Protein AF-A0A484VHQ8-F1 (afdb_monomer_lite)

Structure (mmCIF, N/CA/C/O backbone):
data_AF-A0A484VHQ8-F1
#
_entry.id   AF-A0A484VHQ8-F1
#
loop_
_atom_site.group_PDB
_atom_site.id
_atom_site.type_symbol
_atom_site.label_atom_id
_atom_site.label_alt_id
_atom_site.label_comp_id
_atom_site.label_asym_id
_atom_site.label_entity_id
_atom_site.label_seq_id
_atom_site.pdbx_PDB_ins_code
_atom_site.Cartn_x
_atom_site.Cartn_y
_atom_site.Cartn_z
_atom_site.occupancy
_atom_site.B_iso_or_equiv
_atom_site.auth_seq_id
_atom_site.auth_comp_id
_atom_site.auth_asym_id
_atom_site.auth_atom_id
_atom_site.pdbx_PDB_model_num
ATOM 1 N N . MET A 1 1 ? -15.866 -29.466 -12.435 1.00 31.64 1 MET A N 1
ATOM 2 C CA . MET A 1 1 ? -16.009 -28.491 -13.534 1.00 31.64 1 MET A CA 1
ATOM 3 C C . MET A 1 1 ? -14.612 -28.148 -14.001 1.00 31.64 1 MET A C 1
ATOM 5 O O . MET A 1 1 ? -13.862 -27.533 -13.261 1.00 31.64 1 MET A O 1
ATOM 9 N N . THR A 1 2 ? -14.233 -28.692 -15.149 1.00 28.12 2 THR A N 1
ATOM 10 C CA . THR A 1 2 ? -12.940 -28.510 -15.811 1.00 28.12 2 THR A CA 1
ATOM 11 C C . THR A 1 2 ? -12.817 -27.054 -16.252 1.00 28.12 2 THR A C 1
ATOM 13 O O . THR A 1 2 ? -13.655 -26.573 -17.013 1.00 28.12 2 THR A O 1
ATOM 16 N N . ALA A 1 3 ? -11.819 -26.337 -15.734 1.00 29.42 3 ALA A N 1
ATOM 17 C CA . ALA A 1 3 ? -11.510 -24.991 -16.193 1.00 29.42 3 ALA A CA 1
ATOM 18 C C . ALA A 1 3 ? -11.032 -25.074 -17.648 1.00 29.42 3 ALA A C 1
ATOM 20 O O . ALA A 1 3 ? -10.089 -25.794 -17.967 1.00 29.42 3 ALA A O 1
ATOM 21 N N . CYS A 1 4 ? -11.735 -24.378 -18.535 1.00 24.09 4 CYS A N 1
ATOM 22 C CA . CYS A 1 4 ? -11.340 -24.209 -19.924 1.00 24.09 4 CYS A CA 1
ATOM 23 C C . CYS A 1 4 ? -10.074 -23.333 -19.942 1.00 24.09 4 CYS A C 1
ATOM 25 O O . CYS A 1 4 ? -10.141 -22.211 -19.430 1.00 24.09 4 CYS A O 1
ATOM 27 N N . PRO A 1 5 ? -8.932 -23.789 -20.489 1.00 34.66 5 PRO A N 1
ATOM 28 C CA . PRO A 1 5 ? -7.776 -22.923 -20.630 1.00 34.66 5 PRO A CA 1
ATOM 29 C C . PRO A 1 5 ? -8.141 -21.849 -21.651 1.00 34.66 5 PRO A C 1
ATOM 31 O O . PRO A 1 5 ? -8.416 -22.140 -22.816 1.00 34.66 5 PRO A O 1
ATOM 34 N N . LEU A 1 6 ? -8.216 -20.601 -21.193 1.00 37.38 6 LEU A N 1
ATOM 35 C CA . LEU A 1 6 ? -8.331 -19.445 -22.068 1.00 37.38 6 LEU A CA 1
ATOM 36 C C . LEU A 1 6 ? -7.069 -19.415 -22.934 1.00 37.38 6 LEU A C 1
ATOM 38 O O . LEU A 1 6 ? -6.004 -19.007 -22.477 1.00 37.38 6 LEU A O 1
ATOM 42 N N . THR A 1 7 ? -7.174 -19.859 -24.185 1.00 37.47 7 THR A N 1
ATOM 43 C CA . THR A 1 7 ? -6.158 -19.609 -25.207 1.00 37.47 7 THR A CA 1
ATOM 44 C C . THR A 1 7 ? -6.136 -18.109 -25.477 1.00 37.47 7 THR A C 1
ATOM 46 O O . THR A 1 7 ? -6.892 -17.594 -26.303 1.00 37.47 7 THR A O 1
ATOM 49 N N . LEU A 1 8 ? -5.318 -17.387 -24.710 1.00 45.03 8 LEU A N 1
ATOM 50 C CA . LEU A 1 8 ? -5.004 -15.987 -24.956 1.00 45.03 8 LEU A CA 1
ATOM 51 C C . LEU A 1 8 ? -4.405 -15.859 -26.364 1.00 45.03 8 LEU A C 1
ATOM 53 O O . LEU A 1 8 ? -3.586 -16.670 -26.790 1.00 45.03 8 LEU A O 1
ATOM 57 N N . SER A 1 9 ? -4.850 -14.839 -27.095 1.00 43.62 9 SER A N 1
ATOM 58 C CA . SER A 1 9 ? -4.386 -14.527 -28.448 1.00 43.62 9 SER A CA 1
ATOM 59 C C . SER A 1 9 ? -2.846 -14.428 -28.524 1.00 43.62 9 SER A C 1
ATOM 61 O O . SER A 1 9 ? -2.248 -13.770 -27.667 1.00 43.62 9 SER A O 1
ATOM 63 N N . PRO A 1 10 ? -2.195 -14.977 -29.574 1.00 52.06 10 PRO A N 1
ATOM 64 C CA . PRO A 1 10 ? -0.733 -14.971 -29.755 1.00 52.06 10 PRO A CA 1
ATOM 65 C C . PRO A 1 10 ? -0.124 -13.574 -29.987 1.00 52.06 10 PRO A C 1
ATOM 67 O O . PRO A 1 10 ? 1.084 -13.433 -30.176 1.00 52.06 10 PRO A O 1
ATOM 70 N N . LEU A 1 11 ? -0.936 -12.512 -29.979 1.00 50.09 11 LEU A N 1
ATOM 71 C CA . LEU A 1 11 ? -0.477 -11.139 -30.200 1.00 50.09 11 LEU A CA 1
ATOM 72 C C . LEU A 1 11 ? 0.483 -10.635 -29.107 1.00 50.09 11 LEU A C 1
ATOM 74 O O . LEU A 1 11 ? 1.363 -9.839 -29.422 1.00 50.09 11 LEU A O 1
ATOM 78 N N . TRP A 1 12 ? 0.377 -11.130 -27.869 1.00 53.62 12 TRP A N 1
ATOM 79 C CA . TRP A 1 12 ? 1.261 -10.733 -26.759 1.00 53.62 12 TRP A CA 1
ATOM 80 C C . TRP A 1 12 ? 2.639 -11.409 -26.774 1.00 53.62 12 TRP A C 1
ATOM 82 O O . TRP A 1 12 ? 3.558 -10.912 -26.133 1.00 53.62 12 TRP A O 1
ATOM 92 N N . GLN A 1 13 ? 2.804 -12.523 -27.495 1.00 55.16 13 GLN A N 1
ATOM 93 C CA . GLN A 1 13 ? 4.078 -13.259 -27.553 1.00 55.16 13 GLN A CA 1
ATOM 94 C C . GLN A 1 13 ? 5.071 -12.630 -28.542 1.00 55.16 13 GLN A C 1
ATOM 96 O O . GLN A 1 13 ? 6.277 -12.638 -28.299 1.00 55.16 13 GLN A O 1
ATOM 101 N N . LYS A 1 14 ? 4.559 -12.013 -29.617 1.00 55.41 14 LYS A N 1
ATOM 102 C CA . LYS A 1 14 ? 5.345 -11.404 -30.706 1.00 55.41 14 LYS A CA 1
ATOM 103 C C . LYS A 1 14 ? 6.502 -10.478 -30.287 1.00 55.41 14 LYS A C 1
ATOM 105 O O . LYS A 1 14 ? 7.518 -10.534 -30.971 1.00 55.41 14 LYS A O 1
ATOM 110 N N . PRO A 1 15 ? 6.406 -9.628 -29.245 1.00 62.19 15 PRO A N 1
ATOM 111 C CA . PRO A 1 15 ? 7.524 -8.768 -28.847 1.00 62.19 15 PRO A CA 1
ATOM 112 C C . PRO A 1 15 ? 8.643 -9.488 -28.077 1.00 62.19 15 PRO A C 1
ATOM 114 O O . PRO A 1 15 ? 9.759 -8.980 -28.051 1.00 62.19 15 PRO A O 1
ATOM 117 N N . TYR A 1 16 ? 8.389 -10.654 -27.471 1.00 60.00 16 TYR A N 1
ATOM 118 C CA . TYR A 1 16 ? 9.389 -11.370 -26.663 1.00 60.00 16 TYR A CA 1
ATOM 119 C C . TYR A 1 16 ? 10.195 -12.388 -27.476 1.00 60.00 16 TYR A C 1
ATOM 121 O O . TYR A 1 16 ? 11.374 -12.601 -27.200 1.00 60.00 16 TYR A O 1
ATOM 129 N N . THR A 1 17 ? 9.590 -12.973 -28.514 1.00 64.44 17 THR A N 1
ATOM 130 C CA . THR A 1 17 ? 10.253 -13.940 -29.404 1.00 64.44 17 THR A CA 1
ATOM 131 C C . THR A 1 17 ? 11.535 -13.398 -30.063 1.00 64.44 17 THR A C 1
ATOM 133 O O . THR A 1 17 ? 12.491 -14.154 -30.160 1.00 64.44 17 THR A O 1
ATOM 136 N N . PRO A 1 18 ? 11.642 -12.118 -30.472 1.00 69.81 18 PRO A N 1
ATOM 137 C CA . PRO A 1 18 ? 12.894 -11.580 -31.009 1.00 69.81 18 PRO A CA 1
ATOM 138 C C . PRO A 1 18 ? 14.044 -11.489 -29.993 1.00 69.81 18 PRO A C 1
ATOM 140 O O . PRO A 1 18 ? 15.194 -11.505 -30.409 1.00 69.81 18 PRO A O 1
ATOM 143 N N . LEU A 1 19 ? 13.759 -11.384 -28.685 1.00 66.81 19 LEU A N 1
ATOM 144 C CA . LEU A 1 19 ? 14.793 -11.258 -27.642 1.00 66.81 19 LEU A CA 1
ATOM 145 C C . LEU A 1 19 ? 15.452 -12.600 -27.318 1.00 66.81 19 LEU A C 1
ATOM 147 O O . LEU A 1 19 ? 16.654 -12.670 -27.090 1.00 66.81 19 LEU A O 1
ATOM 151 N N . ASN A 1 20 ? 14.655 -13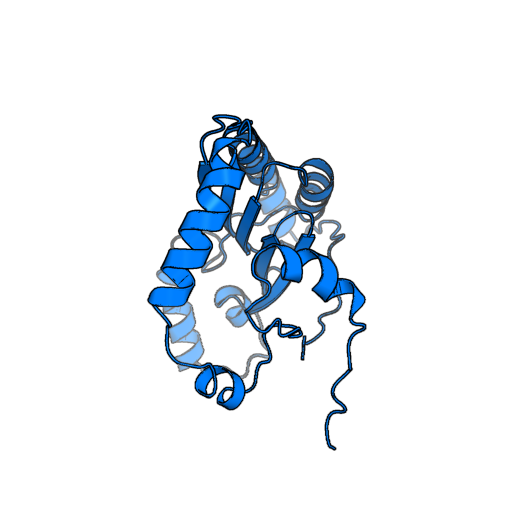.666 -27.271 1.00 73.56 20 ASN A N 1
ATOM 152 C CA . ASN A 1 20 ? 15.144 -15.029 -27.130 1.00 73.56 20 ASN A CA 1
ATOM 153 C C . ASN A 1 20 ? 14.192 -15.956 -27.900 1.00 73.56 20 ASN A C 1
ATOM 155 O O . ASN A 1 20 ? 13.192 -16.406 -27.341 1.00 73.56 20 ASN A O 1
ATOM 159 N N . PRO A 1 21 ? 14.471 -16.253 -29.181 1.00 75.81 21 PRO A N 1
ATOM 160 C CA . PRO A 1 21 ? 13.553 -17.000 -30.056 1.00 75.81 21 PRO A CA 1
ATOM 161 C C . PRO A 1 21 ? 13.391 -18.466 -29.668 1.00 75.81 21 PRO A C 1
ATOM 163 O O . PRO A 1 21 ? 12.653 -19.224 -30.286 1.00 75.81 21 PRO A O 1
ATOM 166 N N . SER A 1 22 ? 14.147 -18.877 -28.669 1.00 72.88 22 SER A N 1
ATOM 167 C CA . SER A 1 22 ? 14.516 -20.246 -28.432 1.00 72.88 22 SER A CA 1
ATOM 168 C C . SER A 1 22 ? 13.889 -20.724 -27.099 1.00 72.88 22 SER A C 1
ATOM 170 O O . SER A 1 22 ? 13.960 -21.907 -26.755 1.00 72.88 22 SER A O 1
ATOM 172 N N . VAL A 1 23 ? 13.288 -19.809 -26.322 1.00 76.94 23 VAL A N 1
ATOM 173 C CA . VAL A 1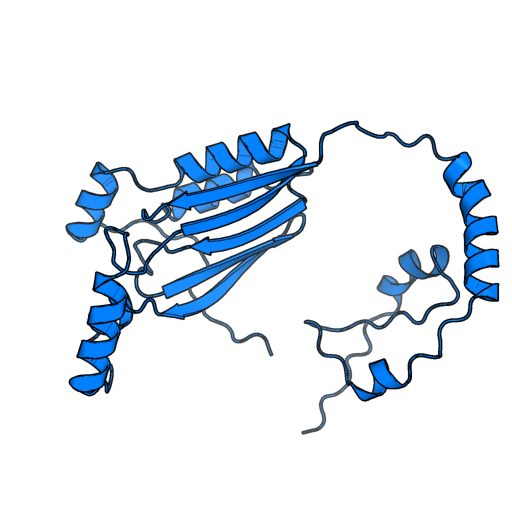 23 ? 12.605 -20.077 -25.045 1.00 76.94 23 VAL A CA 1
ATOM 174 C C . VAL A 1 23 ? 11.087 -20.127 -25.224 1.00 76.94 23 VAL A C 1
ATOM 176 O O . VAL A 1 23 ? 10.512 -19.335 -25.973 1.00 76.94 23 VAL A O 1
ATOM 179 N N . ASP A 1 24 ? 10.432 -21.026 -24.493 1.00 77.38 24 ASP A N 1
ATOM 180 C CA . ASP A 1 24 ? 8.975 -21.079 -24.435 1.00 77.38 24 ASP A CA 1
ATOM 181 C C . ASP A 1 24 ? 8.416 -19.887 -23.641 1.00 77.38 24 ASP A C 1
ATOM 183 O O . ASP A 1 24 ? 8.870 -19.579 -22.537 1.00 77.38 24 ASP A O 1
ATOM 187 N N . VAL A 1 25 ? 7.399 -19.215 -24.192 1.00 79.50 25 VAL A N 1
ATOM 188 C CA . VAL A 1 25 ? 6.721 -18.084 -23.540 1.00 79.50 25 VAL A CA 1
ATOM 189 C C . VAL A 1 25 ? 5.345 -18.521 -23.053 1.00 79.50 25 VAL A C 1
ATOM 191 O O . VAL A 1 25 ? 4.396 -18.645 -23.833 1.00 79.50 25 VAL A O 1
ATOM 194 N N . LEU A 1 26 ? 5.229 -18.711 -21.740 1.00 81.38 26 LEU A N 1
ATOM 195 C CA . LEU A 1 26 ? 3.994 -19.120 -21.076 1.00 81.38 26 LEU A CA 1
ATOM 196 C C . LEU A 1 26 ? 3.246 -17.900 -20.530 1.00 81.38 26 LEU A C 1
ATOM 198 O O . LEU A 1 26 ? 3.745 -17.177 -19.669 1.00 81.38 26 LEU A O 1
ATOM 202 N N . ALA A 1 27 ? 2.025 -17.681 -21.016 1.00 80.75 27 ALA A N 1
ATOM 203 C CA . ALA A 1 27 ? 1.135 -16.668 -20.466 1.00 80.75 27 ALA A CA 1
ATOM 204 C C . ALA A 1 27 ? 0.397 -17.244 -19.253 1.00 80.75 27 ALA A C 1
ATOM 206 O O . ALA A 1 27 ? -0.421 -18.152 -19.394 1.00 80.75 27 ALA A O 1
ATOM 207 N N . VAL A 1 28 ? 0.679 -16.706 -18.066 1.00 81.44 28 VAL A N 1
ATOM 208 C CA . VAL A 1 28 ? 0.058 -17.141 -16.810 1.00 81.44 28 VAL A CA 1
ATOM 209 C C . VAL A 1 28 ? -0.740 -16.006 -16.191 1.00 81.44 28 VAL A C 1
ATOM 211 O O . VAL A 1 28 ? -0.256 -14.887 -16.018 1.00 81.44 28 VAL A O 1
ATOM 214 N N . SER A 1 29 ? -1.985 -16.292 -15.840 1.00 75.94 29 SER A N 1
ATOM 215 C CA . SER A 1 29 ? -2.852 -15.344 -15.157 1.00 75.94 29 SER A CA 1
ATOM 216 C C . SER A 1 29 ? -2.595 -15.423 -13.651 1.00 75.94 29 SER A C 1
ATOM 218 O O . SER A 1 29 ? -2.728 -16.492 -13.058 1.00 75.94 29 SER A O 1
ATOM 220 N N . TRP A 1 30 ? -2.179 -14.307 -13.041 1.00 68.50 30 TRP A N 1
ATOM 221 C CA . TRP A 1 30 ? -1.878 -14.200 -11.601 1.00 68.50 30 TRP A CA 1
ATOM 222 C C . TRP A 1 30 ? -0.852 -15.217 -11.071 1.00 68.50 30 TRP A C 1
ATOM 224 O O . TRP A 1 30 ? -0.885 -15.589 -9.903 1.00 68.50 30 TRP A O 1
ATOM 234 N N . GLY A 1 31 ? 0.081 -15.656 -11.921 1.00 77.94 31 GLY A N 1
ATOM 235 C CA . GLY A 1 31 ? 1.126 -16.609 -11.530 1.00 77.94 31 GLY A CA 1
ATOM 236 C C . GLY A 1 31 ? 0.625 -18.039 -11.310 1.00 77.94 31 GLY A C 1
ATOM 237 O O . GLY A 1 31 ? 1.359 -18.852 -10.754 1.00 77.94 31 GLY A O 1
ATOM 238 N N . ASN A 1 32 ? -0.598 -18.359 -11.741 1.00 82.06 32 ASN A N 1
ATOM 239 C CA . ASN A 1 32 ? -1.114 -19.719 -11.686 1.00 82.06 32 ASN A CA 1
ATOM 240 C C . ASN A 1 32 ? -0.458 -20.573 -12.785 1.00 82.06 32 ASN A C 1
ATOM 242 O O . ASN A 1 32 ? -0.844 -20.495 -13.953 1.00 82.06 32 ASN A O 1
ATOM 246 N N . ILE A 1 33 ? 0.563 -21.345 -12.410 1.00 87.44 33 ILE A N 1
ATOM 247 C CA . ILE A 1 33 ? 1.286 -22.278 -13.279 1.00 87.44 33 ILE A CA 1
ATOM 248 C C . ILE A 1 33 ? 1.285 -23.672 -12.653 1.00 87.44 33 ILE A C 1
ATOM 250 O O . ILE A 1 33 ? 1.511 -23.826 -11.451 1.00 87.44 33 ILE A O 1
ATOM 254 N N . GLU A 1 34 ? 1.044 -24.702 -13.463 1.00 86.69 34 GLU A N 1
ATOM 255 C CA . GLU A 1 34 ? 1.154 -26.078 -12.987 1.00 86.69 34 GLU A CA 1
ATOM 256 C C . GLU A 1 34 ? 2.619 -26.424 -12.706 1.00 86.69 34 GLU A C 1
ATOM 258 O O . GLU A 1 34 ? 3.490 -26.236 -13.557 1.00 86.69 34 GLU A O 1
ATOM 263 N N . LEU A 1 35 ? 2.897 -26.982 -11.524 1.00 88.75 35 LEU A N 1
ATOM 264 C CA . LEU A 1 35 ? 4.258 -27.354 -11.127 1.00 88.75 35 LEU A CA 1
ATOM 265 C C . LEU A 1 35 ? 4.908 -28.334 -12.117 1.00 88.75 35 LEU A C 1
ATOM 267 O O . LEU A 1 35 ? 6.102 -28.236 -12.381 1.00 88.75 35 LEU A O 1
ATOM 271 N N . SER A 1 36 ? 4.121 -29.241 -12.701 1.00 90.44 36 SER A N 1
ATOM 272 C CA . SER A 1 36 ? 4.554 -30.155 -13.766 1.00 90.44 36 SER A CA 1
ATOM 273 C C . SER A 1 36 ? 5.175 -29.418 -14.953 1.00 90.44 36 SER A C 1
ATOM 275 O O . SER A 1 36 ? 6.168 -29.886 -15.495 1.00 90.44 36 SER A O 1
ATOM 277 N N . THR A 1 37 ? 4.636 -28.252 -15.318 1.00 87.25 37 THR A N 1
ATOM 278 C CA . THR A 1 37 ? 5.161 -27.423 -16.412 1.00 87.25 37 THR A CA 1
ATOM 279 C C . THR A 1 37 ? 6.541 -26.878 -16.062 1.00 87.25 37 THR A C 1
ATOM 281 O O . THR A 1 37 ? 7.434 -26.900 -16.899 1.00 87.25 37 THR A O 1
ATOM 284 N N . LEU A 1 38 ? 6.741 -26.441 -14.814 1.00 84.62 38 LEU A N 1
ATOM 285 C CA . LEU A 1 38 ? 8.025 -25.915 -14.348 1.00 84.62 38 LEU A CA 1
ATOM 286 C C . LEU A 1 38 ? 9.091 -27.014 -14.216 1.00 84.62 38 LEU A C 1
ATOM 288 O O . LEU A 1 38 ? 10.258 -26.777 -14.503 1.00 84.62 38 LEU A O 1
ATOM 292 N N . LEU A 1 39 ? 8.685 -28.221 -13.817 1.00 88.56 39 LEU A N 1
ATOM 293 C CA . LEU A 1 39 ? 9.573 -29.384 -13.717 1.00 88.56 39 LEU A CA 1
ATOM 294 C C . LEU A 1 39 ? 9.904 -30.018 -15.075 1.00 88.56 39 LEU A C 1
ATOM 296 O O . LEU A 1 39 ? 10.895 -30.731 -15.179 1.00 88.56 39 LEU A O 1
ATOM 300 N N . ALA A 1 40 ? 9.081 -29.781 -16.098 1.00 88.19 40 ALA A N 1
ATOM 301 C CA . ALA A 1 40 ? 9.312 -30.258 -17.459 1.00 88.19 40 ALA A CA 1
ATOM 302 C C . ALA A 1 40 ? 10.225 -29.330 -18.284 1.00 88.19 40 ALA A C 1
ATOM 304 O O . ALA A 1 40 ? 10.520 -29.650 -19.436 1.00 88.19 40 ALA A O 1
ATOM 305 N N . ILE A 1 41 ? 10.656 -28.190 -17.724 1.00 85.62 41 ILE A N 1
ATOM 306 C CA . ILE A 1 41 ? 11.593 -27.278 -18.391 1.00 85.62 41 ILE A CA 1
ATOM 307 C C . ILE A 1 41 ? 12.910 -28.034 -18.639 1.00 85.62 41 ILE A C 1
ATOM 309 O O . ILE A 1 41 ? 13.429 -28.652 -17.707 1.00 85.62 41 ILE A O 1
ATOM 313 N N . PRO A 1 42 ? 13.452 -28.010 -19.872 1.00 84.12 42 PRO A N 1
ATOM 314 C CA . PRO A 1 42 ? 14.695 -28.701 -20.190 1.00 84.12 42 PRO A CA 1
ATOM 315 C C . PRO A 1 42 ? 15.870 -28.159 -19.369 1.00 84.12 42 PRO A C 1
ATOM 317 O O . PRO A 1 42 ? 15.886 -26.990 -18.976 1.00 84.12 42 PRO A O 1
ATOM 320 N N . ASP A 1 43 ? 16.876 -29.007 -19.158 1.00 84.44 43 ASP A N 1
ATOM 321 C CA . ASP A 1 43 ? 18.096 -28.627 -18.449 1.00 84.44 43 ASP A CA 1
ATOM 322 C C . ASP A 1 43 ? 18.804 -27.436 -19.112 1.00 84.44 43 ASP A C 1
ATOM 324 O O . ASP A 1 43 ? 18.711 -27.193 -20.320 1.00 84.44 43 ASP A O 1
ATOM 328 N N . TYR A 1 44 ? 19.555 -26.698 -18.295 1.00 82.44 44 TYR A N 1
ATOM 329 C CA . TYR A 1 44 ? 20.338 -25.555 -18.747 1.00 82.44 44 TYR A CA 1
ATOM 330 C C . TYR A 1 44 ? 21.352 -25.969 -19.829 1.00 82.44 44 TYR A C 1
ATOM 332 O O . TYR A 1 44 ? 22.208 -26.823 -19.600 1.00 82.44 44 TYR A O 1
ATOM 340 N N . ASN A 1 45 ? 21.280 -25.336 -21.003 1.00 85.75 45 ASN A N 1
ATOM 341 C CA . ASN A 1 45 ? 22.167 -25.605 -22.135 1.00 85.75 45 ASN A CA 1
ATOM 342 C C . ASN A 1 45 ? 23.235 -24.503 -22.253 1.00 85.75 45 ASN A C 1
ATOM 344 O O . ASN A 1 45 ? 22.939 -23.398 -22.710 1.00 85.75 45 ASN A O 1
ATOM 348 N N . PHE A 1 46 ? 24.466 -24.818 -21.838 1.00 87.06 46 PHE A N 1
ATOM 349 C CA . PHE A 1 46 ? 25.599 -23.884 -21.826 1.00 87.06 46 PHE A CA 1
ATOM 350 C C . PHE A 1 46 ? 25.974 -23.389 -23.229 1.00 87.06 46 PHE A C 1
ATOM 352 O O . PHE A 1 46 ? 26.072 -22.179 -23.427 1.00 87.06 46 PHE A O 1
ATOM 359 N N . ASP A 1 47 ? 26.092 -24.297 -24.202 1.00 85.94 47 ASP A N 1
ATOM 360 C CA . ASP A 1 47 ? 26.498 -23.979 -25.582 1.00 85.94 47 ASP A CA 1
ATOM 361 C C . ASP A 1 47 ? 25.552 -22.958 -26.223 1.00 85.94 47 ASP A C 1
ATOM 363 O O . ASP A 1 47 ? 25.948 -22.027 -26.926 1.00 85.94 47 ASP A O 1
ATOM 367 N N . ARG A 1 48 ? 24.257 -23.113 -25.942 1.00 80.88 48 ARG A N 1
ATOM 368 C CA . ARG A 1 48 ? 23.228 -22.221 -26.460 1.00 80.88 48 ARG A CA 1
ATOM 369 C C . ARG A 1 48 ? 23.285 -20.831 -25.828 1.00 80.88 48 ARG A C 1
ATOM 371 O O . ARG A 1 48 ? 23.008 -19.852 -26.517 1.00 80.88 48 ARG A O 1
ATOM 378 N N . VAL A 1 49 ? 23.605 -20.733 -24.539 1.00 82.75 49 VAL A N 1
ATOM 379 C CA . VAL A 1 49 ? 23.755 -19.437 -23.862 1.00 82.75 49 VAL A CA 1
ATOM 380 C C . VAL A 1 49 ? 24.988 -18.703 -24.377 1.00 82.75 49 VAL A C 1
ATOM 382 O O . VAL A 1 49 ? 24.903 -17.504 -24.622 1.00 82.75 49 VAL A O 1
ATOM 385 N N . GLU A 1 50 ? 26.093 -19.411 -24.605 1.00 84.50 50 GLU A N 1
ATOM 386 C CA . GLU A 1 50 ? 27.310 -18.833 -25.181 1.00 84.50 50 GLU A CA 1
ATOM 387 C C . GLU A 1 50 ? 27.057 -18.240 -26.577 1.00 84.50 50 GLU A C 1
ATOM 389 O O . GLU A 1 50 ? 27.416 -17.089 -26.832 1.00 84.50 50 GLU A O 1
ATOM 394 N N . LEU A 1 51 ? 26.349 -18.969 -27.450 1.00 83.25 51 LEU A N 1
ATOM 395 C CA . LEU A 1 51 ? 25.954 -18.466 -28.770 1.00 83.25 51 LEU A CA 1
ATOM 396 C C . LEU A 1 51 ? 25.074 -17.208 -28.672 1.00 83.25 51 LEU A C 1
ATOM 398 O O . LEU A 1 51 ? 25.350 -16.210 -29.334 1.00 83.25 51 LEU A O 1
ATOM 402 N N . LEU A 1 52 ? 24.044 -17.239 -27.817 1.00 80.75 52 LEU A N 1
ATOM 403 C CA . LEU A 1 52 ? 23.151 -16.097 -27.583 1.00 80.75 52 LEU A CA 1
ATOM 404 C C . LEU A 1 52 ? 23.912 -14.863 -27.085 1.00 80.75 52 LEU A C 1
ATOM 406 O O . LEU A 1 52 ? 23.619 -13.754 -27.523 1.00 80.75 52 LEU A O 1
ATOM 410 N N . ILE A 1 53 ? 24.881 -15.038 -26.181 1.00 81.38 53 ILE A N 1
ATOM 411 C CA . ILE A 1 53 ? 25.730 -13.942 -25.697 1.00 81.38 53 ILE A CA 1
ATOM 412 C C . ILE A 1 53 ? 26.512 -13.339 -26.863 1.00 81.38 53 ILE A C 1
ATOM 414 O O . ILE A 1 53 ? 26.447 -12.130 -27.053 1.00 81.38 53 ILE A O 1
ATOM 418 N N . SER A 1 54 ? 27.174 -14.162 -27.681 1.00 80.69 54 SER A N 1
ATOM 419 C CA . SER A 1 54 ? 27.949 -13.681 -28.832 1.00 80.69 54 SER A CA 1
ATOM 420 C C . SER A 1 54 ? 27.093 -12.904 -29.844 1.00 80.69 54 SER A C 1
ATOM 422 O O . SER A 1 54 ? 27.505 -11.849 -30.329 1.00 80.69 54 SER A O 1
ATOM 424 N N . GLU A 1 55 ? 25.880 -13.383 -30.1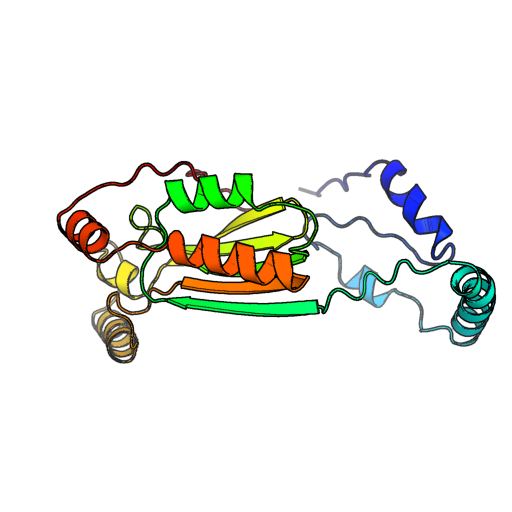36 1.00 79.50 55 GLU A N 1
ATOM 425 C CA . GLU A 1 55 ? 24.932 -12.697 -31.024 1.00 79.50 55 GLU A CA 1
ATOM 426 C C . GLU A 1 55 ? 24.452 -11.361 -30.433 1.00 79.50 55 GLU A C 1
ATOM 428 O O . GLU A 1 55 ? 24.346 -10.355 -31.144 1.00 79.50 55 GLU A O 1
ATOM 433 N N . LEU A 1 56 ? 24.182 -11.332 -29.124 1.00 75.06 56 LEU A N 1
ATOM 434 C CA . LEU A 1 56 ? 23.712 -10.141 -28.421 1.00 75.06 56 LEU A CA 1
ATOM 435 C C . LEU A 1 56 ? 24.823 -9.115 -28.185 1.00 75.06 56 LEU A C 1
ATOM 437 O O . LEU A 1 56 ? 24.534 -7.925 -28.227 1.00 75.06 56 LEU A O 1
ATOM 441 N N . GLU A 1 57 ? 26.078 -9.519 -27.985 1.00 75.38 57 GLU A N 1
ATOM 442 C CA . GLU A 1 57 ? 27.218 -8.609 -27.791 1.00 75.38 57 GLU A CA 1
ATOM 443 C C . GLU A 1 57 ? 27.364 -7.618 -28.954 1.00 75.38 57 GLU A C 1
ATOM 445 O O . GLU A 1 57 ? 27.556 -6.421 -28.731 1.00 75.38 57 GLU A O 1
ATOM 450 N N . ALA A 1 58 ? 27.186 -8.084 -30.194 1.00 70.62 58 ALA A N 1
ATOM 451 C CA . ALA A 1 58 ? 27.232 -7.237 -31.386 1.00 70.62 58 ALA A CA 1
ATOM 452 C C . ALA A 1 58 ? 26.064 -6.232 -31.466 1.00 70.62 58 ALA A C 1
ATOM 454 O O . ALA A 1 58 ? 26.211 -5.141 -32.024 1.00 70.62 58 ALA A O 1
ATOM 455 N N . LEU A 1 59 ? 24.901 -6.585 -30.912 1.00 69.88 59 LEU A N 1
ATOM 456 C CA . LEU A 1 59 ? 23.723 -5.715 -30.837 1.00 69.88 59 LEU A CA 1
ATOM 457 C C . LEU A 1 59 ? 23.842 -4.707 -29.687 1.00 69.88 59 LEU A C 1
ATOM 459 O O . LEU A 1 59 ? 23.583 -3.522 -29.877 1.00 69.88 59 LEU A O 1
ATOM 463 N N . VAL A 1 60 ? 24.267 -5.167 -28.509 1.00 67.31 60 VAL A N 1
ATOM 464 C CA . VAL A 1 60 ? 24.425 -4.359 -27.293 1.00 67.31 60 VAL A CA 1
ATOM 465 C C . VAL A 1 60 ? 25.569 -3.360 -27.444 1.00 67.31 60 VAL A C 1
ATOM 467 O O . VAL A 1 60 ? 25.410 -2.210 -27.049 1.00 67.31 60 VAL A O 1
ATOM 470 N N . GLY A 1 61 ? 26.686 -3.748 -28.067 1.00 66.31 61 GLY A N 1
ATOM 471 C CA . GLY A 1 61 ? 27.823 -2.853 -28.307 1.00 66.31 61 GLY A CA 1
ATOM 472 C C . GLY A 1 61 ? 27.525 -1.683 -29.255 1.00 66.31 61 GLY A C 1
ATOM 473 O O . GLY A 1 61 ? 28.233 -0.683 -29.214 1.00 66.31 61 GLY A O 1
ATOM 474 N N . ASN A 1 62 ? 26.476 -1.792 -30.081 1.00 62.56 62 ASN A N 1
ATOM 475 C CA . ASN A 1 62 ? 26.020 -0.744 -31.005 1.00 62.56 62 ASN A CA 1
ATOM 476 C C . ASN A 1 62 ? 24.850 0.091 -30.460 1.00 62.56 62 ASN A C 1
ATOM 478 O O . ASN A 1 62 ? 24.412 1.035 -31.117 1.00 62.56 62 ASN A O 1
ATOM 482 N N . MET A 1 63 ? 24.312 -0.260 -29.292 1.00 59.69 63 MET A N 1
ATOM 483 C CA . MET A 1 63 ? 23.315 0.565 -28.626 1.00 59.69 63 MET A CA 1
ATOM 484 C C . MET A 1 63 ? 24.064 1.691 -27.918 1.00 59.69 63 MET A C 1
ATOM 486 O O . MET A 1 63 ? 24.777 1.439 -26.949 1.00 59.69 63 MET A O 1
ATOM 490 N N . ASP A 1 64 ? 23.878 2.934 -28.370 1.00 57.00 64 ASP A N 1
ATOM 491 C CA . ASP A 1 64 ? 24.104 4.091 -27.507 1.00 57.00 64 ASP A CA 1
ATOM 492 C C . ASP A 1 64 ? 23.176 3.893 -26.314 1.00 57.00 64 ASP A C 1
ATOM 494 O O . ASP A 1 64 ? 21.980 4.161 -26.411 1.00 57.00 64 ASP A O 1
ATOM 498 N N . THR A 1 65 ? 23.668 3.344 -25.206 1.00 55.84 65 THR A N 1
ATOM 499 C CA . THR A 1 65 ? 22.909 3.353 -23.966 1.00 55.84 65 THR A CA 1
ATOM 500 C C . THR A 1 65 ? 22.715 4.828 -23.647 1.00 55.84 65 THR A C 1
ATOM 502 O O . THR A 1 65 ? 23.695 5.494 -23.295 1.00 55.84 65 THR A O 1
ATOM 505 N N . PRO A 1 66 ? 21.485 5.380 -23.683 1.00 49.66 66 PRO A N 1
ATOM 506 C CA . PRO A 1 66 ? 21.222 6.525 -22.851 1.00 49.66 66 PRO A CA 1
ATOM 507 C C . PRO A 1 66 ? 21.198 5.916 -21.454 1.00 49.66 66 PRO A C 1
ATOM 509 O O . PRO A 1 66 ? 20.144 5.590 -20.912 1.00 49.66 66 PRO A O 1
ATOM 512 N N . CYS A 1 67 ? 22.381 5.654 -20.898 1.00 47.41 67 CYS A N 1
ATOM 513 C CA . CYS A 1 67 ? 22.518 5.494 -19.474 1.00 47.41 67 CYS A CA 1
ATOM 514 C C . CYS A 1 67 ? 22.225 6.895 -18.965 1.00 47.41 67 CYS A C 1
ATOM 516 O O . CYS A 1 67 ? 23.113 7.732 -18.809 1.00 47.41 67 CYS A O 1
ATOM 518 N N . ASN A 1 68 ? 20.937 7.198 -18.825 1.00 54.66 68 ASN A N 1
ATOM 519 C CA . ASN A 1 68 ? 20.535 8.225 -17.909 1.00 54.66 68 ASN A CA 1
ATOM 520 C C . ASN A 1 68 ? 21.143 7.727 -16.598 1.00 54.66 68 ASN A C 1
ATOM 522 O O . ASN A 1 68 ? 20.711 6.700 -16.075 1.00 54.66 68 ASN A O 1
ATOM 526 N N . ASN A 1 69 ? 22.251 8.343 -16.178 1.00 56.00 69 ASN A N 1
ATOM 527 C CA . ASN A 1 69 ? 23.042 7.994 -14.992 1.00 56.00 69 ASN A CA 1
ATOM 528 C C . ASN A 1 69 ? 22.241 8.291 -13.709 1.00 56.00 69 ASN A C 1
ATOM 530 O O . ASN A 1 69 ? 22.777 8.735 -12.696 1.00 56.00 69 ASN A O 1
ATOM 534 N N . GLU A 1 70 ? 20.928 8.121 -13.771 1.00 68.62 70 GLU A N 1
ATOM 535 C CA . GLU A 1 70 ? 20.014 8.329 -12.681 1.00 68.62 70 GLU A CA 1
ATOM 536 C C . GLU A 1 70 ? 20.216 7.174 -11.716 1.00 68.62 70 GLU A C 1
ATOM 538 O O . GLU A 1 70 ? 19.955 6.006 -12.005 1.00 68.62 70 GLU A O 1
ATOM 543 N N . GLU A 1 71 ? 20.775 7.529 -10.568 1.00 83.81 71 GLU A N 1
ATOM 544 C CA . GLU A 1 71 ? 21.045 6.611 -9.483 1.00 83.81 71 GLU A CA 1
ATOM 545 C C . GLU A 1 71 ? 19.742 5.914 -9.069 1.00 83.81 71 GLU A C 1
ATOM 547 O O . GLU A 1 71 ? 18.764 6.558 -8.675 1.00 83.81 71 GLU A O 1
ATOM 552 N N . LEU A 1 72 ? 19.733 4.582 -9.164 1.00 89.94 72 LEU A N 1
ATOM 553 C CA . LEU A 1 72 ? 18.655 3.760 -8.635 1.00 89.94 72 LEU A CA 1
ATOM 554 C C . LEU A 1 72 ? 18.748 3.772 -7.110 1.00 89.94 72 LEU A C 1
ATOM 556 O O . LEU A 1 72 ? 19.702 3.250 -6.531 1.00 89.94 72 LEU A O 1
ATOM 560 N N . ILE A 1 73 ? 17.722 4.301 -6.457 1.00 94.81 73 ILE A N 1
ATOM 561 C CA . ILE A 1 73 ? 17.642 4.339 -5.001 1.00 94.81 73 ILE A CA 1
ATOM 562 C C . ILE A 1 73 ? 16.376 3.653 -4.507 1.00 94.81 73 ILE A C 1
ATOM 564 O O . ILE A 1 73 ? 15.412 3.416 -5.239 1.00 94.81 73 ILE A O 1
ATOM 568 N N . TRP A 1 74 ? 16.362 3.396 -3.205 1.00 95.19 74 TRP A N 1
ATOM 569 C CA . TRP A 1 74 ? 15.159 3.022 -2.489 1.00 95.19 74 TRP A CA 1
ATOM 570 C C . TRP A 1 74 ? 14.947 3.924 -1.276 1.00 95.19 74 TRP A C 1
ATOM 572 O O . TRP A 1 74 ? 15.887 4.481 -0.693 1.00 95.19 74 TRP A O 1
ATOM 582 N N . ARG A 1 75 ? 13.684 4.062 -0.886 1.00 96.44 75 ARG A N 1
ATOM 583 C CA . ARG A 1 75 ? 13.259 4.741 0.338 1.00 96.44 75 ARG A CA 1
ATOM 584 C C . ARG A 1 75 ? 12.210 3.908 1.046 1.00 96.44 75 ARG A C 1
ATOM 586 O O . ARG A 1 75 ? 11.448 3.176 0.415 1.00 96.44 75 ARG A O 1
ATOM 593 N N . VAL A 1 76 ? 12.193 4.018 2.368 1.00 96.81 76 VAL A N 1
ATOM 594 C CA . VAL A 1 76 ? 11.187 3.381 3.212 1.00 96.81 76 VAL A CA 1
ATOM 595 C C . VAL A 1 76 ? 10.492 4.468 4.010 1.00 96.81 76 VAL A C 1
ATOM 597 O O . VAL A 1 76 ? 11.137 5.187 4.767 1.00 96.81 76 VAL A O 1
ATOM 600 N N . ILE A 1 77 ? 9.180 4.574 3.839 1.00 95.81 77 ILE A N 1
ATOM 601 C CA . ILE A 1 77 ? 8.315 5.346 4.726 1.00 95.81 77 ILE A CA 1
ATOM 602 C C . ILE A 1 77 ? 7.873 4.391 5.817 1.00 95.81 77 ILE A C 1
ATOM 604 O O . ILE A 1 77 ? 7.370 3.313 5.504 1.00 95.81 77 ILE A O 1
ATOM 608 N N . ARG A 1 78 ? 8.067 4.778 7.075 1.00 95.62 78 ARG A N 1
ATOM 609 C CA . ARG A 1 78 ? 7.535 4.066 8.231 1.00 95.62 78 ARG A CA 1
ATOM 610 C C . ARG A 1 78 ? 6.960 5.083 9.203 1.00 95.62 78 ARG A C 1
ATOM 612 O O . ARG A 1 78 ? 7.709 5.901 9.724 1.00 95.62 78 ARG A O 1
ATOM 619 N N . ASP A 1 79 ? 5.656 5.027 9.420 1.00 95.62 79 ASP A N 1
ATOM 620 C CA . ASP A 1 79 ? 4.931 5.959 10.283 1.00 95.62 79 ASP A CA 1
ATOM 621 C C . ASP A 1 79 ? 3.739 5.227 10.914 1.00 95.62 79 ASP A C 1
ATOM 623 O O . ASP A 1 79 ? 3.190 4.300 10.314 1.00 95.62 79 ASP A O 1
ATOM 627 N N . ASP A 1 80 ? 3.369 5.573 12.143 1.00 94.75 80 ASP A N 1
ATOM 628 C CA . ASP A 1 80 ? 2.205 4.976 12.797 1.00 94.75 80 ASP A CA 1
ATOM 629 C C . ASP A 1 80 ? 0.902 5.658 12.371 1.00 94.75 80 ASP A C 1
ATOM 631 O O . ASP A 1 80 ? -0.146 5.018 12.405 1.00 94.75 80 ASP A O 1
ATOM 635 N N . ARG A 1 81 ? 0.959 6.909 11.903 1.00 96.19 81 ARG A N 1
ATOM 636 C CA . ARG A 1 81 ? -0.210 7.679 11.472 1.00 96.19 81 ARG A CA 1
ATOM 637 C C . ARG A 1 81 ? -0.844 7.076 10.213 1.00 96.19 81 ARG A C 1
ATOM 639 O O . ARG A 1 81 ? -0.132 6.585 9.330 1.00 96.19 81 ARG A O 1
ATOM 646 N N . PRO A 1 82 ? -2.179 7.133 10.085 1.00 96.50 82 PRO A N 1
ATOM 647 C CA . PRO A 1 82 ? -2.846 6.688 8.871 1.00 96.50 82 PRO A CA 1
ATOM 648 C C . PRO A 1 82 ? -2.659 7.703 7.738 1.00 96.50 82 PRO A C 1
ATOM 650 O O . PRO A 1 82 ? -2.408 8.891 7.967 1.00 96.50 82 PRO A O 1
ATOM 653 N N . PHE A 1 83 ? -2.841 7.248 6.499 1.00 97.44 83 PHE A N 1
ATOM 654 C CA . PHE A 1 83 ? -2.918 8.153 5.352 1.00 97.44 83 PHE A CA 1
ATOM 655 C C . PHE A 1 83 ? -4.302 8.796 5.247 1.00 97.44 83 PHE A C 1
ATOM 657 O O . PHE A 1 83 ? -5.329 8.139 5.423 1.00 97.44 83 PHE A O 1
ATOM 664 N N . HIS A 1 84 ? -4.340 10.068 4.860 1.00 97.94 84 HIS A N 1
ATOM 665 C CA . HIS A 1 84 ? -5.565 10.723 4.434 1.00 97.94 84 HIS A CA 1
ATOM 666 C C . HIS A 1 84 ? -6.037 10.120 3.101 1.00 97.94 84 HIS A C 1
ATOM 668 O O . HIS A 1 84 ? -5.323 10.246 2.100 1.00 97.94 84 HIS A O 1
ATOM 674 N N . PRO A 1 85 ? -7.253 9.546 3.020 1.00 96.44 85 PRO A N 1
ATOM 675 C CA . PRO A 1 85 ? -7.690 8.805 1.835 1.00 96.44 85 PRO A CA 1
ATOM 676 C C . PRO A 1 85 ? -7.670 9.641 0.546 1.00 96.44 85 PRO A C 1
ATOM 678 O O . PRO A 1 85 ? -7.076 9.213 -0.444 1.00 96.44 85 PRO A O 1
ATOM 681 N N . GLN A 1 86 ? -8.242 10.854 0.579 1.00 96.25 86 GLN A N 1
ATOM 682 C CA . GLN A 1 86 ? -8.255 11.770 -0.571 1.00 96.25 86 GLN A CA 1
ATOM 683 C C . GLN A 1 86 ? -6.854 12.273 -0.969 1.00 96.25 86 GLN A C 1
ATOM 685 O O . GLN A 1 86 ? -6.487 12.147 -2.131 1.00 96.25 86 GLN A O 1
ATOM 690 N N . ARG A 1 87 ? -6.032 12.785 -0.032 1.00 96.19 87 ARG A N 1
ATOM 691 C CA . ARG A 1 87 ? -4.669 13.254 -0.364 1.00 96.19 87 ARG A CA 1
ATOM 692 C C . ARG A 1 87 ? -3.809 12.146 -0.955 1.00 96.19 87 ARG A C 1
ATOM 694 O O . ARG A 1 87 ? -3.074 12.401 -1.908 1.00 96.19 87 ARG A O 1
ATOM 701 N N . LEU A 1 88 ? -3.913 10.928 -0.415 1.00 95.12 88 LEU A N 1
ATOM 702 C CA . LEU A 1 88 ? -3.205 9.779 -0.965 1.00 95.12 88 LEU A CA 1
ATOM 703 C C . LEU A 1 88 ? -3.664 9.519 -2.403 1.00 95.12 88 LEU A C 1
ATOM 705 O O . LEU A 1 88 ? -2.821 9.405 -3.286 1.00 95.12 88 LEU A O 1
ATOM 709 N N . TRP A 1 89 ? -4.976 9.493 -2.653 1.00 92.88 89 TRP A N 1
ATOM 710 C CA . TRP A 1 89 ? -5.543 9.309 -3.991 1.00 92.88 89 TRP A CA 1
ATOM 711 C C . TRP A 1 89 ? -5.036 10.354 -4.990 1.00 92.88 89 TRP A C 1
ATOM 713 O O . TRP A 1 89 ? -4.519 9.991 -6.048 1.00 92.88 89 TRP A O 1
ATOM 723 N N . ASP A 1 90 ? -5.112 11.637 -4.639 1.00 93.62 90 ASP A N 1
ATOM 724 C CA . ASP A 1 90 ? -4.682 12.739 -5.506 1.00 93.62 90 ASP A CA 1
ATOM 725 C C . ASP A 1 90 ? -3.172 12.680 -5.780 1.00 93.62 90 ASP A C 1
ATOM 727 O O . ASP A 1 90 ? -2.718 12.874 -6.910 1.00 93.62 90 ASP A O 1
ATOM 731 N N . THR A 1 91 ? -2.384 12.338 -4.758 1.00 92.56 91 THR A N 1
ATOM 732 C CA . THR A 1 91 ? -0.930 12.174 -4.874 1.00 92.56 91 THR A CA 1
ATOM 733 C C . THR A 1 91 ? -0.571 11.019 -5.799 1.00 92.56 91 THR A C 1
ATOM 735 O O . THR A 1 91 ? 0.315 11.171 -6.636 1.00 92.56 91 THR A O 1
ATOM 738 N N . CYS A 1 92 ? -1.288 9.895 -5.735 1.00 89.69 92 CYS A N 1
ATOM 739 C CA . CYS A 1 92 ? -1.100 8.803 -6.692 1.00 89.69 92 CYS A CA 1
ATOM 740 C C . CYS A 1 92 ? -1.343 9.290 -8.122 1.00 89.69 92 CYS A C 1
ATOM 742 O O . CYS A 1 92 ? -0.481 9.151 -8.981 1.00 89.69 92 CYS A O 1
ATOM 744 N N . HIS A 1 93 ? -2.479 9.939 -8.372 1.00 87.50 93 HIS A N 1
ATOM 745 C CA . HIS A 1 93 ? -2.827 10.404 -9.717 1.00 87.50 93 HIS A CA 1
ATOM 746 C C . HIS A 1 93 ? -1.836 11.433 -10.273 1.00 87.50 93 HIS A C 1
ATOM 748 O O . HIS A 1 93 ? -1.655 11.512 -11.485 1.00 87.50 93 HIS A O 1
ATOM 754 N N . ARG A 1 94 ? -1.178 12.204 -9.401 1.00 87.56 94 ARG A N 1
ATOM 755 C CA . ARG A 1 94 ? -0.188 13.211 -9.794 1.00 87.56 94 ARG A CA 1
ATOM 756 C C . ARG A 1 94 ? 1.218 12.648 -10.009 1.00 87.56 94 ARG A C 1
ATOM 758 O O . ARG A 1 94 ? 1.897 13.091 -10.929 1.00 87.56 94 ARG A O 1
ATOM 765 N N . PHE A 1 95 ? 1.676 11.744 -9.144 1.00 83.62 95 PHE A N 1
ATOM 766 C CA . PHE A 1 95 ? 3.072 11.284 -9.120 1.00 83.62 95 PHE A CA 1
ATOM 767 C C . PHE A 1 95 ? 3.299 9.952 -9.837 1.00 83.62 95 PHE A C 1
ATOM 769 O O . PHE A 1 95 ? 4.446 9.547 -10.020 1.00 83.62 95 PHE A O 1
ATOM 776 N N . MET A 1 96 ? 2.241 9.256 -10.257 1.00 73.38 96 MET A N 1
ATOM 777 C CA . MET A 1 96 ? 2.385 8.046 -11.059 1.00 73.38 96 MET A CA 1
ATOM 778 C C . MET A 1 96 ? 2.896 8.377 -12.466 1.00 73.38 96 MET A C 1
ATOM 780 O O . MET A 1 96 ? 2.125 8.641 -13.385 1.00 73.38 96 MET A O 1
ATOM 784 N N . GLY A 1 97 ? 4.221 8.352 -12.615 1.00 68.31 97 GLY A N 1
ATOM 785 C CA . GLY A 1 97 ? 4.947 8.633 -13.850 1.00 68.31 97 GLY A CA 1
ATOM 786 C C . GLY A 1 97 ? 6.158 7.718 -14.059 1.00 68.31 97 GLY A C 1
ATOM 787 O O . GLY A 1 97 ? 6.382 6.755 -13.324 1.00 68.31 97 GLY A O 1
ATOM 788 N N . MET A 1 98 ? 6.937 8.020 -15.097 1.00 66.31 98 MET A N 1
ATOM 789 C CA . MET A 1 98 ? 8.195 7.339 -15.421 1.00 66.31 98 MET A CA 1
ATOM 790 C C . MET A 1 98 ? 9.250 7.715 -14.367 1.00 66.31 98 MET A C 1
ATOM 792 O O . MET A 1 98 ? 9.599 8.882 -14.273 1.00 66.31 98 MET A O 1
ATOM 796 N N . GLY A 1 99 ? 9.718 6.758 -13.560 1.00 82.62 99 GLY A N 1
ATOM 797 C CA . GLY A 1 99 ? 10.811 6.965 -12.593 1.00 82.62 99 GLY A CA 1
ATOM 798 C C . GLY A 1 99 ? 10.601 6.276 -11.243 1.00 82.62 99 GLY A C 1
ATOM 799 O O . GLY A 1 99 ? 11.568 5.844 -10.625 1.00 82.62 99 GLY A O 1
ATOM 800 N N . VAL A 1 100 ? 9.348 6.048 -10.820 1.00 89.12 100 VAL A N 1
ATOM 801 C CA . VAL A 1 100 ? 9.029 5.128 -9.710 1.00 89.12 100 VAL A CA 1
ATOM 802 C C . VAL A 1 100 ? 8.717 3.747 -10.278 1.00 89.12 100 VAL A C 1
ATOM 804 O O . VAL A 1 100 ? 7.606 3.462 -10.732 1.00 89.12 100 VAL A O 1
ATOM 807 N N . TYR A 1 101 ? 9.709 2.863 -10.253 1.00 89.25 101 TYR A N 1
ATOM 808 C CA . TYR A 1 101 ? 9.597 1.539 -10.863 1.00 89.25 101 TYR A CA 1
ATOM 809 C C . TYR A 1 101 ? 8.677 0.612 -10.078 1.00 89.25 101 TYR A C 1
ATOM 811 O O . TYR A 1 101 ? 7.857 -0.107 -10.661 1.00 89.25 101 TYR A O 1
ATOM 819 N N . ARG A 1 102 ? 8.807 0.625 -8.749 1.00 91.69 102 ARG A N 1
ATOM 820 C CA . ARG A 1 102 ? 8.041 -0.253 -7.872 1.00 91.69 102 ARG A CA 1
ATOM 821 C C . ARG A 1 102 ? 7.846 0.369 -6.504 1.00 91.69 102 ARG A C 1
ATOM 823 O O . ARG A 1 102 ? 8.766 0.956 -5.941 1.00 91.69 102 ARG A O 1
ATOM 830 N N . SER A 1 103 ? 6.689 0.117 -5.910 1.00 92.69 103 SER A N 1
ATOM 831 C CA . SER A 1 103 ? 6.490 0.337 -4.488 1.00 92.69 103 SER A CA 1
ATOM 832 C C . SER A 1 103 ? 5.579 -0.719 -3.881 1.00 92.69 103 SER A C 1
ATOM 834 O O . SER A 1 103 ? 4.638 -1.203 -4.509 1.00 92.69 103 SER A O 1
ATOM 836 N N . LYS A 1 104 ? 5.898 -1.146 -2.662 1.00 95.06 104 LYS A N 1
ATOM 837 C CA . LYS A 1 104 ? 5.166 -2.201 -1.959 1.00 95.06 104 LYS A CA 1
ATOM 838 C C . LYS A 1 104 ? 5.194 -1.952 -0.466 1.00 95.06 104 LYS A C 1
ATOM 840 O O . LYS A 1 104 ? 6.218 -1.534 0.070 1.00 95.06 104 LYS A O 1
ATOM 845 N N . GLY A 1 105 ? 4.100 -2.273 0.206 1.00 95.31 105 GLY A N 1
ATOM 846 C CA . GLY A 1 105 ? 4.076 -2.247 1.655 1.00 95.31 105 GLY A CA 1
ATOM 847 C C . GLY A 1 105 ? 2.676 -2.267 2.235 1.00 95.31 105 GLY A C 1
ATOM 848 O O . GLY A 1 105 ? 1.708 -2.480 1.512 1.00 95.31 105 GLY A O 1
ATOM 849 N N . PHE A 1 106 ? 2.579 -2.062 3.538 1.00 94.81 106 PHE A N 1
ATOM 850 C CA . PHE A 1 106 ? 1.314 -2.057 4.258 1.00 94.81 106 PHE A CA 1
ATOM 851 C C . PHE A 1 106 ? 0.953 -0.643 4.675 1.00 94.81 106 PHE A C 1
ATOM 853 O O . PHE A 1 106 ? 1.827 0.176 4.945 1.00 94.81 106 PHE A O 1
ATOM 860 N N . PHE A 1 107 ? -0.332 -0.352 4.723 1.00 95.50 107 PHE A N 1
ATOM 861 C CA . PHE A 1 107 ? -0.840 0.910 5.223 1.00 95.50 107 PHE A CA 1
ATOM 862 C C . PHE A 1 107 ? -2.264 0.729 5.727 1.00 95.50 107 PHE A C 1
ATOM 864 O O . PHE A 1 107 ? -2.872 -0.335 5.582 1.00 95.50 107 PHE A O 1
ATOM 871 N N . TRP A 1 108 ? -2.786 1.782 6.333 1.00 95.31 108 TRP A N 1
ATOM 872 C CA . TRP A 1 108 ? -4.143 1.811 6.840 1.00 95.31 108 TRP A CA 1
ATOM 873 C C . TRP A 1 108 ? -4.754 3.198 6.627 1.00 95.31 108 TRP A C 1
ATOM 875 O O . TRP A 1 108 ? -4.043 4.192 6.437 1.00 95.31 108 TRP A O 1
ATOM 885 N N . LEU A 1 109 ? -6.085 3.235 6.582 1.00 95.94 109 LEU A N 1
ATOM 886 C CA . LEU A 1 109 ? -6.882 4.435 6.341 1.00 95.94 109 LEU A CA 1
ATOM 887 C C . LEU A 1 109 ? -7.837 4.645 7.521 1.00 95.94 109 LEU A C 1
ATOM 889 O O . LEU A 1 109 ? -8.363 3.662 8.035 1.00 95.94 109 LEU A O 1
ATOM 893 N N . PRO A 1 110 ? -8.139 5.896 7.906 1.00 95.19 110 PRO A N 1
ATOM 894 C CA . PRO A 1 110 ? -8.984 6.190 9.066 1.00 95.19 110 PRO A CA 1
ATOM 895 C C . PRO A 1 110 ? -10.425 5.670 8.929 1.00 95.19 110 PRO A C 1
ATOM 897 O O . PRO A 1 110 ? -11.074 5.396 9.928 1.00 95.19 110 PRO A O 1
ATOM 900 N N . GLY A 1 111 ? -10.942 5.532 7.702 1.00 92.19 111 GLY A N 1
ATOM 901 C CA . GLY A 1 111 ? -12.279 4.972 7.448 1.00 92.19 111 GLY A CA 1
ATOM 902 C C . GLY A 1 111 ? -12.321 3.443 7.325 1.00 92.19 111 GLY A C 1
ATOM 903 O O . GLY A 1 111 ? -13.379 2.893 7.037 1.00 92.19 111 GLY A O 1
ATOM 904 N N . ARG A 1 112 ? -11.169 2.772 7.445 1.00 92.50 112 ARG A N 1
ATOM 905 C CA . ARG A 1 112 ? -10.983 1.313 7.325 1.00 92.50 112 ARG A CA 1
ATOM 906 C C . ARG A 1 112 ? -9.874 0.864 8.277 1.00 92.50 112 ARG A C 1
ATOM 908 O O . ARG A 1 112 ? -8.933 0.175 7.881 1.00 92.50 112 ARG A O 1
ATOM 915 N N . ASP A 1 113 ? -9.909 1.387 9.490 1.00 93.00 113 ASP A N 1
ATOM 916 C CA . ASP A 1 113 ? -8.809 1.356 10.444 1.00 93.00 113 ASP A CA 1
ATOM 917 C C . ASP A 1 113 ? -8.621 -0.008 11.112 1.00 93.00 113 ASP A C 1
ATOM 919 O O . ASP A 1 113 ? -7.564 -0.284 11.676 1.00 93.00 113 ASP A O 1
ATOM 923 N N . ASP A 1 114 ? -9.592 -0.905 10.996 1.00 92.12 114 ASP A N 1
ATOM 924 C CA . ASP A 1 114 ? -9.469 -2.309 11.365 1.00 92.12 114 ASP A CA 1
ATOM 925 C C . ASP A 1 114 ? -8.727 -3.149 10.310 1.00 92.12 114 ASP A C 1
ATOM 927 O O . ASP A 1 114 ? -8.216 -4.224 10.633 1.00 92.12 114 ASP A O 1
ATOM 931 N N . LEU A 1 115 ? -8.602 -2.655 9.072 1.00 92.12 115 LEU A N 1
ATOM 932 C CA . LEU A 1 115 ? -8.027 -3.381 7.939 1.00 92.12 115 LEU A CA 1
ATOM 933 C C . LEU A 1 115 ? -6.547 -3.052 7.705 1.00 92.12 115 LEU A C 1
ATOM 935 O O . LEU A 1 115 ? -6.144 -1.893 7.573 1.00 92.12 115 LEU A O 1
ATOM 939 N N . ALA A 1 116 ? -5.742 -4.096 7.519 1.00 93.44 116 ALA A N 1
ATOM 940 C CA . ALA A 1 116 ? -4.400 -3.982 6.966 1.00 93.44 116 ALA A CA 1
ATOM 941 C C . ALA A 1 116 ? -4.480 -4.011 5.432 1.00 93.44 116 ALA A C 1
ATOM 943 O O . ALA A 1 116 ? -4.849 -5.022 4.820 1.00 93.44 116 ALA A O 1
ATOM 944 N N . LEU A 1 117 ? -4.138 -2.890 4.798 1.00 94.19 117 LEU A N 1
ATOM 945 C CA . LEU A 1 117 ? -4.164 -2.745 3.347 1.00 94.19 117 LEU A CA 1
ATOM 946 C C . LEU A 1 117 ? -2.755 -2.944 2.789 1.00 94.19 117 LEU A C 1
ATOM 948 O O . LEU A 1 117 ? -1.787 -2.347 3.255 1.00 94.19 117 LEU A O 1
ATOM 952 N N . LEU A 1 118 ? -2.633 -3.789 1.773 1.00 93.19 118 LEU A N 1
ATOM 953 C CA . LEU A 1 118 ? -1.419 -3.988 1.001 1.00 93.19 118 LEU A CA 1
ATOM 954 C C . LEU A 1 118 ? -1.432 -3.056 -0.202 1.00 93.19 118 LEU A C 1
ATOM 956 O O . LEU A 1 118 ? -2.272 -3.166 -1.093 1.00 93.19 118 LEU A O 1
ATOM 960 N N . TRP A 1 119 ? -0.439 -2.185 -0.232 1.00 93.00 119 TRP A N 1
ATOM 961 C CA . TRP A 1 119 ? -0.048 -1.406 -1.385 1.00 93.00 119 TRP A CA 1
ATOM 962 C C . TRP A 1 119 ? 0.872 -2.234 -2.278 1.00 93.00 119 TRP A C 1
ATOM 964 O O . TRP A 1 119 ? 1.896 -2.758 -1.823 1.00 93.00 119 TRP A O 1
ATOM 974 N N . ASN A 1 120 ? 0.548 -2.320 -3.563 1.00 91.31 120 ASN A N 1
ATOM 975 C CA . ASN A 1 120 ? 1.429 -2.906 -4.559 1.00 91.31 120 ASN A CA 1
ATOM 976 C C . ASN A 1 120 ? 1.323 -2.134 -5.872 1.00 91.31 120 ASN A C 1
ATOM 978 O O . ASN A 1 120 ? 0.329 -2.234 -6.591 1.00 91.31 120 ASN A O 1
ATOM 982 N N . GLN A 1 121 ? 2.376 -1.394 -6.184 1.00 89.75 121 GLN A N 1
ATOM 983 C CA . GLN A 1 121 ? 2.521 -0.627 -7.407 1.00 89.75 121 GLN A CA 1
ATOM 984 C C . GLN A 1 121 ? 3.682 -1.169 -8.224 1.00 89.75 121 GLN A C 1
ATOM 986 O O . GLN A 1 121 ? 4.751 -1.509 -7.709 1.00 89.75 121 GLN A O 1
ATOM 991 N N . SER A 1 122 ? 3.460 -1.263 -9.525 1.00 84.25 122 SER A N 1
ATOM 992 C CA . SER A 1 122 ? 4.482 -1.592 -10.510 1.00 84.25 122 SER A CA 1
ATOM 993 C C . SER A 1 122 ? 4.145 -0.852 -11.796 1.00 84.25 122 SER A C 1
ATOM 995 O O . SER A 1 122 ? 3.005 -0.921 -12.271 1.00 84.25 122 SER A O 1
ATOM 997 N N . ALA A 1 123 ? 5.130 -0.126 -12.330 1.00 76.44 123 ALA A N 1
ATOM 998 C CA . ALA A 1 123 ? 4.941 0.785 -13.459 1.00 76.44 123 ALA A CA 1
ATOM 999 C C . ALA A 1 123 ? 3.739 1.737 -13.235 1.00 76.44 123 ALA A C 1
ATOM 1001 O O . ALA A 1 123 ? 3.543 2.255 -12.139 1.00 76.44 123 ALA A O 1
ATOM 1002 N N . GLY A 1 124 ? 2.894 1.956 -14.242 1.00 73.44 124 GLY A N 1
ATOM 1003 C CA . GLY A 1 124 ? 1.735 2.850 -14.140 1.00 73.44 124 GLY A CA 1
ATOM 1004 C C . GLY A 1 124 ? 0.534 2.305 -13.355 1.00 73.44 124 GLY A C 1
ATOM 1005 O O . GLY A 1 124 ? -0.513 2.941 -13.366 1.00 73.44 124 GLY A O 1
ATOM 1006 N N . SER A 1 125 ? 0.630 1.138 -12.704 1.00 79.81 125 SER A N 1
ATOM 1007 C CA . SER A 1 125 ? -0.509 0.512 -12.012 1.00 79.81 125 SER A CA 1
ATOM 1008 C C . SER A 1 125 ? -0.308 0.437 -10.498 1.00 79.81 125 SER A C 1
ATOM 1010 O O . SER A 1 125 ? 0.740 -0.016 -10.037 1.00 79.81 125 SER A O 1
ATOM 1012 N N . ILE A 1 126 ? -1.321 0.853 -9.728 1.00 82.19 126 ILE A N 1
ATOM 1013 C CA . ILE A 1 126 ? -1.446 0.578 -8.289 1.00 82.19 126 ILE A CA 1
ATOM 1014 C C . ILE A 1 126 ? -2.548 -0.455 -8.103 1.00 82.19 126 ILE A C 1
ATOM 1016 O O . ILE A 1 126 ? -3.656 -0.314 -8.616 1.00 82.19 126 ILE A O 1
ATOM 1020 N N . SER A 1 127 ? -2.246 -1.464 -7.300 1.00 82.69 127 SER A N 1
ATOM 1021 C CA . SER A 1 127 ? -3.221 -2.384 -6.739 1.00 82.69 127 SER A CA 1
ATOM 1022 C C . SER A 1 127 ? -3.242 -2.226 -5.225 1.00 82.69 127 SER A C 1
ATOM 1024 O O . SER A 1 127 ? -2.195 -2.157 -4.576 1.00 82.69 127 SER A O 1
ATOM 1026 N N . LEU A 1 128 ? -4.453 -2.168 -4.678 1.00 84.62 128 LEU A N 1
ATOM 1027 C CA . LEU A 1 128 ? -4.698 -2.275 -3.250 1.00 84.62 128 LEU A CA 1
ATOM 1028 C C . LEU A 1 128 ? -5.339 -3.624 -2.962 1.00 84.62 128 LEU A C 1
ATOM 1030 O O . LEU A 1 128 ? -6.312 -3.997 -3.617 1.00 84.62 128 LEU A O 1
ATOM 1034 N N . ALA A 1 129 ? -4.816 -4.338 -1.974 1.00 84.94 129 ALA A N 1
ATOM 1035 C CA . ALA A 1 129 ? -5.376 -5.606 -1.531 1.00 84.94 129 ALA A CA 1
ATOM 1036 C C . ALA A 1 129 ? -5.626 -5.586 -0.024 1.00 84.94 129 ALA A C 1
ATOM 1038 O O . ALA A 1 129 ? -4.828 -5.055 0.739 1.00 84.94 129 ALA A O 1
ATOM 1039 N N . LEU A 1 130 ? -6.721 -6.200 0.413 1.00 87.25 130 LEU A N 1
ATOM 1040 C CA . LEU A 1 130 ? -6.939 -6.488 1.826 1.00 87.25 130 LEU A CA 1
ATOM 1041 C C . LEU A 1 130 ? -6.125 -7.730 2.202 1.00 87.25 130 LEU A C 1
ATOM 1043 O O . LEU A 1 130 ? -6.341 -8.788 1.612 1.00 87.25 130 LEU A O 1
ATOM 1047 N N . ILE A 1 131 ? -5.213 -7.615 3.170 1.00 86.19 131 ILE A N 1
ATOM 1048 C CA . ILE A 1 131 ? -4.414 -8.766 3.635 1.00 86.19 131 ILE A CA 1
ATOM 1049 C C . ILE A 1 131 ? -4.900 -9.358 4.956 1.00 86.19 131 ILE A C 1
ATOM 1051 O O . ILE A 1 131 ? -4.588 -10.508 5.251 1.00 86.19 131 ILE A O 1
ATOM 1055 N N . GLY A 1 132 ? -5.665 -8.603 5.741 1.00 89.06 132 GLY A N 1
ATOM 1056 C CA . GLY A 1 132 ? -6.182 -9.059 7.024 1.00 89.06 132 GLY A CA 1
ATOM 1057 C C . GLY A 1 132 ? -6.622 -7.904 7.909 1.00 89.06 132 GLY A C 1
ATOM 1058 O O . GLY A 1 132 ? -6.751 -6.771 7.446 1.00 89.06 132 GLY A O 1
ATOM 1059 N N . TYR A 1 133 ? -6.826 -8.215 9.184 1.00 91.25 133 TYR A N 1
ATOM 1060 C CA . TYR A 1 133 ? -7.197 -7.254 10.215 1.00 91.25 133 TYR A CA 1
ATOM 1061 C C . TYR A 1 133 ? -6.007 -6.956 11.124 1.00 91.25 133 TYR A C 1
ATOM 1063 O O . TYR A 1 133 ? -5.213 -7.853 11.427 1.00 91.25 133 TYR A O 1
ATOM 1071 N N . TRP A 1 134 ? -5.906 -5.714 11.586 1.00 93.00 134 TRP A N 1
ATOM 1072 C CA . TRP A 1 134 ? -4.989 -5.349 12.665 1.00 93.00 134 TRP A CA 1
ATOM 1073 C C . TRP A 1 134 ? -5.433 -6.003 13.967 1.00 93.00 134 TRP A C 1
ATOM 1075 O O . TRP A 1 134 ? -6.630 -6.097 14.235 1.00 93.00 134 TRP A O 1
ATOM 1085 N N . LYS A 1 135 ? -4.493 -6.425 14.816 1.00 92.12 135 L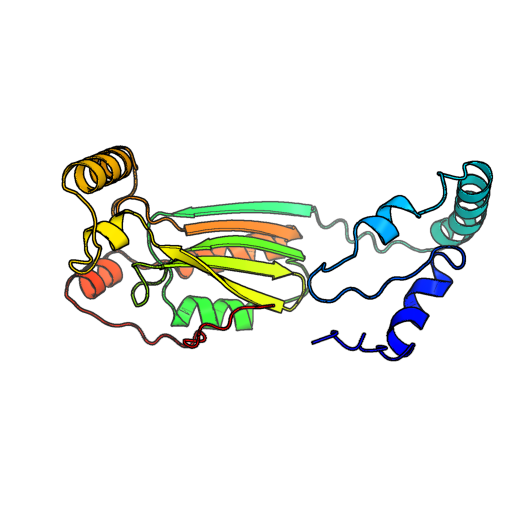YS A N 1
ATOM 1086 C CA . LYS A 1 135 ? -4.834 -7.033 16.112 1.00 92.12 135 LYS A CA 1
ATOM 1087 C C . LYS A 1 135 ? -5.616 -6.052 16.981 1.00 92.12 135 LYS A C 1
ATOM 1089 O O . LYS A 1 135 ? -6.557 -6.469 17.652 1.00 92.12 135 LYS A O 1
ATOM 1094 N N . ALA A 1 136 ? -5.242 -4.771 16.948 1.00 91.00 136 ALA A N 1
ATOM 1095 C CA . ALA A 1 136 ? -5.955 -3.718 17.660 1.00 91.00 136 ALA A CA 1
ATOM 1096 C C . ALA A 1 136 ? -7.406 -3.577 17.164 1.00 91.00 136 ALA A C 1
ATOM 1098 O O . ALA A 1 136 ? -8.325 -3.620 17.977 1.00 91.00 136 ALA A O 1
ATOM 1099 N N . GLY A 1 137 ? -7.619 -3.569 15.844 1.00 89.69 137 GLY A N 1
ATOM 1100 C CA . GLY A 1 137 ? -8.963 -3.560 15.255 1.00 89.69 137 GLY A CA 1
ATOM 1101 C C . GLY A 1 137 ? -9.773 -4.811 15.596 1.00 89.69 137 GLY A C 1
ATOM 1102 O O . GLY A 1 137 ? -10.945 -4.718 15.944 1.00 89.69 137 GLY A O 1
ATOM 1103 N N . VAL A 1 138 ? -9.144 -5.993 15.593 1.00 90.31 138 VAL A N 1
ATOM 1104 C CA . VAL A 1 138 ? -9.807 -7.225 16.038 1.00 90.31 138 VAL A CA 1
ATOM 1105 C C . VAL A 1 138 ? -10.310 -7.068 17.469 1.00 90.31 138 VAL A C 1
ATOM 1107 O O . VAL A 1 138 ? -11.464 -7.388 17.710 1.00 90.31 138 VAL A O 1
ATOM 1110 N N . LEU A 1 139 ? -9.504 -6.575 18.415 1.00 88.56 139 LEU A N 1
ATOM 1111 C CA . LEU A 1 139 ? -9.921 -6.458 19.820 1.00 88.56 139 LEU A CA 1
ATOM 1112 C C . LEU A 1 139 ? -11.084 -5.486 20.054 1.00 88.56 139 LEU A C 1
ATOM 1114 O O . LEU A 1 139 ? -11.879 -5.736 20.966 1.00 88.56 139 LEU A O 1
ATOM 1118 N N . GLU A 1 140 ? -11.174 -4.426 19.248 1.00 87.69 140 GLU A N 1
ATOM 1119 C CA . GLU A 1 140 ? -12.249 -3.424 19.280 1.00 87.69 140 GLU A CA 1
ATOM 1120 C C . GLU A 1 140 ? -13.602 -4.017 18.845 1.00 87.69 140 GLU A C 1
ATOM 1122 O O . GLU A 1 140 ? -14.652 -3.625 19.359 1.00 87.69 140 GLU A O 1
ATOM 1127 N N . HIS A 1 141 ? -13.583 -5.026 17.971 1.00 84.31 141 HIS A N 1
ATOM 1128 C CA . HIS A 1 141 ? -14.778 -5.746 17.541 1.00 84.31 141 HIS A CA 1
ATOM 1129 C C . HIS A 1 141 ? -15.308 -6.694 18.638 1.00 84.31 141 HIS A C 1
ATOM 1131 O O . HIS A 1 141 ? -14.576 -7.453 19.287 1.00 84.31 141 HIS A O 1
ATOM 1137 N N . THR A 1 142 ? -16.621 -6.652 18.880 1.00 72.44 142 THR A N 1
ATOM 1138 C CA . THR A 1 142 ? -17.290 -7.450 19.933 1.00 72.44 142 THR A CA 1
ATOM 1139 C C . THR A 1 142 ? -17.872 -8.765 19.419 1.00 72.44 142 THR A C 1
ATOM 1141 O O . THR A 1 142 ? -18.157 -9.657 20.212 1.00 72.44 142 THR A O 1
ATOM 1144 N N . ASP A 1 143 ? -17.997 -8.909 18.103 1.00 79.31 143 ASP A N 1
ATOM 1145 C CA . ASP A 1 143 ? -18.500 -10.084 17.388 1.00 79.31 143 ASP A CA 1
ATOM 1146 C C . ASP A 1 143 ? -17.408 -11.121 17.075 1.00 79.31 143 ASP A C 1
ATOM 1148 O O . ASP A 1 143 ? -17.691 -12.191 16.530 1.00 79.31 143 ASP A O 1
ATOM 1152 N N . ASN A 1 144 ? -16.156 -10.853 17.454 1.00 75.69 144 ASN A N 1
ATOM 1153 C CA . ASN A 1 144 ? -15.114 -11.863 17.386 1.00 75.69 144 ASN A CA 1
ATOM 1154 C C . ASN A 1 144 ? -15.381 -12.945 18.457 1.00 75.69 144 ASN A C 1
ATOM 1156 O O . ASN A 1 144 ? -15.568 -12.665 19.640 1.00 75.69 144 ASN A O 1
ATOM 1160 N N . ASN A 1 145 ? -15.419 -14.217 18.058 1.00 85.69 145 ASN A N 1
ATOM 1161 C CA . ASN A 1 145 ? -15.626 -15.347 18.975 1.00 85.69 145 ASN A CA 1
ATOM 1162 C C . ASN A 1 145 ? -14.352 -15.678 19.782 1.00 85.69 145 ASN A C 1
ATOM 1164 O O . ASN A 1 145 ? -14.061 -16.848 20.024 1.00 85.69 145 ASN A O 1
ATOM 1168 N N . LEU A 1 146 ? -13.556 -14.666 20.147 1.00 88.06 146 LEU A N 1
ATOM 1169 C CA . LEU A 1 146 ? -12.301 -14.865 20.862 1.00 88.06 146 LEU A CA 1
ATOM 1170 C C . LEU A 1 146 ? -12.563 -15.206 22.325 1.00 88.06 146 LEU A C 1
ATOM 1172 O O . LEU A 1 146 ? -13.279 -14.503 23.044 1.00 88.06 146 LEU A O 1
ATOM 1176 N N . THR A 1 147 ? -11.889 -16.250 22.785 1.00 91.31 147 THR A N 1
ATOM 1177 C CA . THR A 1 147 ? -11.773 -16.581 24.202 1.00 91.31 147 THR A CA 1
ATOM 1178 C C . THR A 1 147 ? -11.037 -15.477 24.962 1.00 91.31 147 THR A C 1
ATOM 1180 O O . THR A 1 147 ? -10.323 -14.638 24.398 1.00 91.31 147 THR A O 1
ATOM 1183 N N . ARG A 1 148 ? -11.179 -15.477 26.290 1.00 90.06 148 ARG A N 1
ATOM 1184 C CA . ARG A 1 148 ? -10.473 -14.524 27.154 1.00 90.06 148 ARG A CA 1
ATOM 1185 C C . ARG A 1 148 ? -8.958 -14.668 27.006 1.00 90.06 148 ARG A C 1
ATOM 1187 O O . ARG A 1 148 ? -8.246 -13.670 26.969 1.00 90.06 148 ARG A O 1
ATOM 1194 N N . GLU A 1 149 ? -8.483 -15.901 26.892 1.00 92.56 149 GLU A N 1
ATOM 1195 C CA . GLU A 1 149 ? -7.073 -16.241 26.762 1.00 92.56 149 GLU A CA 1
ATOM 1196 C C . GLU A 1 149 ? -6.493 -15.724 25.432 1.00 92.56 149 GLU A C 1
ATOM 1198 O O . GLU A 1 149 ? -5.410 -15.130 25.425 1.00 92.56 149 GLU A O 1
ATOM 1203 N N . GLU A 1 150 ? -7.234 -15.855 24.325 1.00 91.25 150 GLU A N 1
ATOM 1204 C CA . GLU A 1 150 ? -6.859 -15.293 23.018 1.00 91.25 150 GLU A CA 1
ATOM 1205 C C . GLU A 1 150 ? -6.835 -13.762 23.040 1.00 91.25 150 GLU A C 1
ATOM 1207 O O . GLU A 1 150 ? -5.862 -13.156 22.583 1.00 91.25 150 GLU A O 1
ATOM 1212 N N . ARG A 1 151 ? -7.848 -13.121 23.641 1.00 90.25 151 ARG A N 1
ATOM 1213 C CA . ARG A 1 151 ? -7.873 -11.658 23.807 1.00 90.25 151 ARG A CA 1
ATOM 1214 C C . ARG A 1 151 ? -6.668 -11.164 24.609 1.00 90.25 151 ARG A C 1
ATOM 1216 O O . ARG A 1 151 ? -5.998 -10.225 24.187 1.00 90.25 151 ARG A O 1
ATOM 1223 N N . SER A 1 152 ? -6.330 -11.825 25.718 1.00 90.88 152 SER A N 1
ATOM 1224 C CA . SER A 1 152 ? -5.141 -11.486 26.513 1.00 90.88 152 SER A CA 1
ATOM 1225 C C . SER A 1 152 ? -3.827 -11.705 25.756 1.00 90.88 152 SER A C 1
ATOM 1227 O O . SER A 1 152 ? -2.852 -10.994 25.997 1.00 90.88 152 SER A O 1
ATOM 1229 N N . ALA A 1 153 ? -3.757 -12.684 24.851 1.00 91.75 153 ALA A N 1
ATOM 1230 C CA . ALA A 1 153 ? -2.582 -12.887 24.006 1.00 91.75 153 ALA A CA 1
ATOM 1231 C C . ALA A 1 153 ? -2.421 -11.778 22.956 1.00 91.75 153 ALA A C 1
ATOM 1233 O O . ALA A 1 153 ? -1.313 -11.270 22.774 1.00 91.75 153 ALA A O 1
ATOM 1234 N N . LEU A 1 154 ? -3.514 -11.367 22.307 1.00 90.38 154 LEU A N 1
ATOM 1235 C CA . LEU A 1 154 ? -3.503 -10.247 21.364 1.00 90.38 154 LEU A CA 1
ATOM 1236 C C . LEU A 1 154 ? -3.143 -8.929 22.052 1.00 90.38 154 LEU A C 1
ATOM 1238 O O . LEU A 1 154 ? -2.300 -8.203 21.529 1.00 90.38 154 LEU A O 1
ATOM 1242 N N . GLN A 1 155 ? -3.700 -8.666 23.238 1.00 90.44 155 GLN A N 1
ATOM 1243 C CA . GLN A 1 155 ? -3.392 -7.457 24.003 1.00 90.44 155 GLN A CA 1
ATOM 1244 C C . GLN A 1 155 ? -1.896 -7.366 24.319 1.00 90.44 155 GLN A C 1
ATOM 1246 O O . GLN A 1 155 ? -1.277 -6.354 24.023 1.00 90.44 155 GLN A O 1
ATOM 1251 N N . ARG A 1 156 ? -1.272 -8.460 24.782 1.00 90.88 156 ARG A N 1
ATOM 1252 C CA . ARG A 1 156 ? 0.183 -8.491 25.021 1.00 90.88 156 ARG A CA 1
ATOM 1253 C C . ARG A 1 156 ? 0.999 -8.150 23.775 1.00 90.88 156 ARG A C 1
ATOM 1255 O O . ARG A 1 156 ? 2.011 -7.472 23.887 1.00 90.88 156 ARG A O 1
ATOM 1262 N N . HIS A 1 157 ? 0.584 -8.615 22.595 1.00 88.19 157 HIS A N 1
ATOM 1263 C CA . HIS A 1 157 ? 1.265 -8.259 21.347 1.00 88.19 157 HIS A CA 1
ATOM 1264 C C . HIS A 1 157 ? 1.125 -6.772 21.007 1.00 88.19 157 HIS A C 1
ATOM 1266 O O . HIS A 1 157 ? 2.071 -6.177 20.494 1.00 88.19 157 HIS A O 1
ATOM 1272 N N . ILE A 1 158 ? -0.036 -6.181 21.280 1.00 89.31 158 ILE A N 1
ATOM 1273 C CA . ILE A 1 158 ? -0.289 -4.756 21.059 1.00 89.31 158 ILE A CA 1
ATOM 1274 C C . ILE A 1 158 ? 0.505 -3.909 22.053 1.00 89.31 158 ILE A C 1
ATOM 1276 O O . ILE A 1 158 ? 1.130 -2.943 21.640 1.00 89.31 158 ILE A O 1
ATOM 1280 N N . ASP A 1 159 ? 0.573 -4.312 23.321 1.00 86.38 159 ASP A N 1
ATOM 1281 C CA . ASP A 1 159 ? 1.333 -3.600 24.357 1.00 86.38 159 ASP A CA 1
ATOM 1282 C C . ASP A 1 159 ? 2.844 -3.597 24.067 1.00 86.38 159 ASP A C 1
ATOM 1284 O O . ASP A 1 159 ? 3.565 -2.688 24.475 1.00 86.38 159 ASP A O 1
ATOM 1288 N N . THR A 1 160 ? 3.341 -4.612 23.348 1.00 86.25 160 THR A N 1
ATOM 1289 C CA . THR A 1 160 ? 4.727 -4.637 22.847 1.00 86.25 160 THR A CA 1
ATOM 1290 C C . THR A 1 160 ? 4.940 -3.815 21.575 1.00 86.25 160 THR A C 1
ATOM 1292 O O . THR A 1 160 ? 6.087 -3.581 21.191 1.00 86.25 160 THR A O 1
ATOM 1295 N N . ALA A 1 161 ? 3.871 -3.400 20.891 1.00 80.94 161 ALA A N 1
ATOM 1296 C CA . ALA A 1 161 ? 3.974 -2.554 19.714 1.00 80.94 161 ALA A CA 1
ATOM 1297 C C . ALA A 1 161 ? 4.241 -1.101 20.136 1.00 80.94 161 ALA A C 1
ATOM 1299 O O . ALA A 1 161 ? 3.669 -0.587 21.089 1.00 80.94 161 ALA A O 1
ATOM 1300 N N . SER A 1 162 ? 5.132 -0.423 19.417 1.00 72.44 162 SER A N 1
ATOM 1301 C CA . SER A 1 162 ? 5.573 0.935 19.755 1.00 72.44 162 SER A CA 1
ATOM 1302 C C . SER A 1 162 ? 4.647 2.048 19.243 1.00 72.44 162 SER A C 1
ATOM 1304 O O . SER A 1 162 ? 4.939 3.218 19.472 1.00 72.44 162 SER A O 1
ATOM 1306 N N . GLY A 1 163 ? 3.604 1.716 18.476 1.00 79.81 163 GLY A N 1
ATOM 1307 C CA . GLY A 1 163 ? 2.751 2.688 17.788 1.00 79.81 163 GLY A CA 1
ATOM 1308 C C . GLY A 1 163 ? 1.609 3.202 18.661 1.00 79.81 163 GLY A C 1
ATOM 1309 O O . GLY A 1 163 ? 1.052 2.463 19.472 1.00 79.81 163 GLY A O 1
ATOM 1310 N N . ARG A 1 164 ? 1.199 4.459 18.451 1.00 87.75 164 ARG A N 1
ATOM 1311 C CA . ARG A 1 164 ? 0.070 5.080 19.174 1.00 87.75 164 ARG A CA 1
ATOM 1312 C C . ARG A 1 164 ? -1.268 4.373 18.947 1.00 87.75 164 ARG A C 1
ATOM 1314 O O . ARG A 1 164 ? -2.181 4.515 19.753 1.00 87.75 164 ARG A O 1
ATOM 1321 N N . PHE A 1 165 ? -1.379 3.631 17.848 1.00 91.31 165 PHE A N 1
ATOM 1322 C CA . PHE A 1 165 ? -2.598 2.957 17.401 1.00 91.31 165 PHE A CA 1
ATOM 1323 C C . PHE A 1 165 ? -2.475 1.427 17.481 1.00 91.31 165 PHE A C 1
ATOM 1325 O O . PHE A 1 165 ? -3.082 0.693 16.698 1.00 91.31 165 PHE A O 1
ATOM 1332 N N . GLY A 1 166 ? -1.667 0.943 18.427 1.00 91.12 166 GLY A N 1
ATOM 1333 C CA . GLY A 1 166 ? -1.386 -0.473 18.618 1.00 91.12 166 GLY A CA 1
ATOM 1334 C C . GLY A 1 166 ? -0.431 -1.017 17.559 1.00 91.12 166 GLY A C 1
ATOM 1335 O O . GLY A 1 166 ? 0.661 -0.485 17.369 1.00 91.12 166 GLY A O 1
ATOM 1336 N N . ASP A 1 167 ? -0.826 -2.090 16.870 1.00 92.19 167 ASP A N 1
ATOM 1337 C CA . ASP A 1 167 ? -0.018 -2.713 15.815 1.00 92.19 167 ASP A CA 1
ATOM 1338 C C . ASP A 1 167 ? -0.198 -2.076 14.426 1.00 92.19 167 ASP A C 1
ATOM 1340 O O . ASP A 1 167 ? 0.512 -2.447 13.487 1.00 92.19 167 ASP A O 1
ATOM 1344 N N . ARG A 1 168 ? -1.103 -1.098 14.299 1.00 93.88 168 ARG A N 1
ATOM 1345 C CA . ARG A 1 168 ? -1.344 -0.343 13.065 1.00 93.88 168 ARG A CA 1
ATOM 1346 C C . ARG A 1 168 ? -0.102 0.456 12.680 1.00 93.88 168 ARG A C 1
ATOM 1348 O O . ARG A 1 168 ? 0.424 1.237 13.472 1.00 93.88 168 ARG A O 1
ATOM 1355 N N . CYS A 1 169 ? 0.363 0.278 11.447 1.00 94.06 169 CYS A N 1
ATOM 1356 C CA . CYS A 1 169 ? 1.450 1.082 10.903 1.00 94.06 169 CYS A CA 1
ATOM 1357 C C . CYS A 1 169 ? 1.387 1.180 9.380 1.00 94.06 169 CYS A C 1
ATOM 1359 O O . CYS A 1 169 ? 0.928 0.276 8.679 1.00 94.06 169 CYS A O 1
ATOM 1361 N N . CYS A 1 170 ? 1.888 2.297 8.875 1.00 95.44 170 CYS A N 1
ATOM 1362 C CA . CYS A 1 170 ? 2.183 2.500 7.473 1.00 95.44 170 CYS A CA 1
ATOM 1363 C C . CYS A 1 170 ? 3.660 2.187 7.246 1.00 95.44 170 CYS A C 1
ATOM 1365 O O . CYS A 1 170 ? 4.534 2.815 7.838 1.00 95.44 170 CYS A O 1
ATOM 1367 N N . GLN A 1 171 ? 3.945 1.223 6.378 1.00 95.88 171 GLN A N 1
ATOM 1368 C CA . GLN A 1 171 ? 5.288 0.909 5.924 1.00 95.88 171 GLN A CA 1
ATOM 1369 C C . GLN A 1 171 ? 5.282 0.691 4.417 1.00 95.88 171 GLN A C 1
ATOM 1371 O O . GLN A 1 171 ? 4.795 -0.337 3.958 1.00 95.88 171 GLN A O 1
ATOM 1376 N N . LEU A 1 172 ? 5.869 1.613 3.657 1.00 95.69 172 LEU A N 1
ATOM 1377 C CA . LEU A 1 172 ? 5.974 1.535 2.199 1.00 95.69 172 LEU A CA 1
ATOM 1378 C C . LEU A 1 172 ? 7.440 1.575 1.781 1.00 95.69 172 LEU A C 1
ATOM 1380 O O . LEU A 1 172 ? 8.187 2.446 2.215 1.00 95.69 172 LEU A O 1
ATOM 1384 N N . THR A 1 173 ? 7.850 0.651 0.918 1.00 96.88 173 THR A N 1
ATOM 1385 C CA . THR A 1 173 ? 9.149 0.682 0.241 1.00 96.88 173 THR A CA 1
ATOM 1386 C C . THR A 1 173 ? 8.947 1.141 -1.192 1.00 96.88 173 THR A C 1
ATOM 1388 O O . THR A 1 173 ? 8.108 0.580 -1.892 1.00 96.88 173 THR A O 1
ATOM 1391 N N . ILE A 1 174 ? 9.717 2.134 -1.623 1.00 95.00 174 ILE A N 1
ATOM 1392 C CA . ILE A 1 174 ? 9.679 2.731 -2.958 1.00 95.00 174 ILE A CA 1
ATOM 1393 C C . ILE A 1 174 ? 11.052 2.548 -3.601 1.00 95.00 174 ILE A C 1
ATOM 1395 O O . ILE A 1 174 ? 12.064 2.753 -2.934 1.00 95.00 174 ILE A O 1
ATOM 1399 N N . ILE A 1 175 ? 11.081 2.147 -4.871 1.00 93.56 175 ILE A N 1
ATOM 1400 C CA . ILE A 1 175 ? 12.289 1.883 -5.661 1.00 93.56 175 ILE A CA 1
ATOM 1401 C C . ILE A 1 175 ? 12.145 2.575 -7.017 1.00 93.56 175 ILE A C 1
ATOM 1403 O O . ILE A 1 175 ? 11.106 2.449 -7.674 1.00 93.56 175 ILE A O 1
ATOM 1407 N N . GLY A 1 176 ? 13.191 3.274 -7.444 1.00 92.56 176 GLY A N 1
ATOM 1408 C CA . GLY A 1 176 ? 13.161 4.086 -8.654 1.00 92.56 176 GLY A CA 1
ATOM 1409 C C . GLY A 1 176 ? 14.380 4.990 -8.804 1.00 92.56 176 GLY A C 1
ATOM 1410 O O . GLY A 1 176 ? 15.359 4.849 -8.070 1.00 92.56 176 GLY A O 1
ATOM 1411 N N . ASN A 1 177 ? 14.288 5.927 -9.738 1.00 92.00 177 ASN A N 1
ATOM 1412 C CA . ASN A 1 177 ? 15.289 6.967 -9.951 1.00 92.00 177 ASN A CA 1
ATOM 1413 C C . ASN A 1 177 ? 15.306 7.960 -8.786 1.00 92.00 177 ASN A C 1
ATOM 1415 O O . ASN A 1 177 ? 14.281 8.216 -8.147 1.00 92.00 177 ASN A O 1
ATOM 1419 N N . ALA A 1 178 ? 16.486 8.506 -8.492 1.00 91.50 178 ALA A N 1
ATOM 1420 C CA . ALA A 1 178 ? 16.707 9.317 -7.303 1.00 91.50 178 ALA A CA 1
ATOM 1421 C C . ALA A 1 178 ? 15.733 10.488 -7.138 1.00 91.50 178 ALA A C 1
ATOM 1423 O O . ALA A 1 178 ? 15.151 10.649 -6.062 1.00 91.50 178 ALA A O 1
ATOM 1424 N N . THR A 1 179 ? 15.538 11.288 -8.183 1.00 90.56 179 THR A N 1
ATOM 1425 C CA . THR A 1 179 ? 14.696 12.489 -8.138 1.00 90.56 179 THR A CA 1
ATOM 1426 C C . THR A 1 179 ? 13.243 12.123 -7.842 1.00 90.56 179 THR A C 1
ATOM 1428 O O . THR A 1 179 ? 12.666 12.578 -6.855 1.00 90.56 179 THR A O 1
ATOM 1431 N N . GLU A 1 180 ? 12.683 11.204 -8.620 1.00 91.06 180 GLU A N 1
ATOM 1432 C CA . GLU A 1 180 ? 11.282 10.800 -8.563 1.00 91.06 180 GLU A CA 1
ATOM 1433 C C . GLU A 1 180 ? 10.960 10.044 -7.275 1.00 91.06 180 GLU A C 1
ATOM 1435 O O . GLU A 1 180 ? 9.896 10.240 -6.687 1.00 91.06 180 GLU A O 1
ATOM 1440 N N . VAL A 1 181 ? 11.879 9.201 -6.792 1.00 93.06 181 VAL A N 1
ATOM 1441 C CA . VAL A 1 181 ? 11.702 8.509 -5.511 1.00 93.06 181 VAL A CA 1
ATOM 1442 C C . VAL A 1 181 ? 11.691 9.502 -4.358 1.00 93.06 181 VAL A C 1
ATOM 1444 O O . VAL A 1 181 ? 10.858 9.357 -3.460 1.00 93.06 181 VAL A O 1
ATOM 1447 N N . ASN A 1 182 ? 12.585 10.493 -4.351 1.00 93.31 182 ASN A N 1
ATOM 1448 C CA . ASN A 1 182 ? 12.617 11.496 -3.287 1.00 93.31 182 ASN A CA 1
ATOM 1449 C C . ASN A 1 182 ? 11.343 12.356 -3.304 1.00 93.31 182 ASN A C 1
ATOM 1451 O O . ASN A 1 182 ? 10.706 12.506 -2.258 1.00 93.31 182 ASN A O 1
ATOM 1455 N N . ASP A 1 183 ? 10.923 12.828 -4.478 1.00 93.06 183 ASP A N 1
ATOM 1456 C CA . ASP A 1 183 ? 9.709 13.629 -4.653 1.00 93.06 183 ASP A CA 1
ATOM 1457 C C . ASP A 1 183 ? 8.451 12.858 -4.243 1.00 93.06 183 ASP A C 1
ATOM 1459 O O . ASP A 1 183 ? 7.623 13.357 -3.474 1.00 93.06 183 ASP A O 1
ATOM 1463 N N . PHE A 1 184 ? 8.322 11.606 -4.692 1.00 92.94 184 PHE A N 1
ATOM 1464 C CA . PHE A 1 184 ? 7.177 10.770 -4.351 1.00 92.94 184 PHE A CA 1
ATOM 1465 C C . PHE A 1 184 ? 7.161 10.398 -2.866 1.00 92.94 184 PHE A C 1
ATOM 1467 O O . PHE A 1 184 ? 6.111 10.447 -2.228 1.00 92.94 184 PHE A O 1
ATOM 1474 N N . THR A 1 185 ? 8.322 10.086 -2.282 1.00 94.44 185 THR A N 1
ATOM 1475 C CA . THR A 1 185 ? 8.440 9.807 -0.842 1.00 94.44 185 THR A CA 1
ATOM 1476 C C . THR A 1 185 ? 8.022 11.023 -0.018 1.00 94.44 185 THR A C 1
ATOM 1478 O O . THR A 1 185 ? 7.283 10.885 0.959 1.00 94.44 185 THR A O 1
ATOM 1481 N N . HIS A 1 186 ? 8.445 12.222 -0.426 1.00 95.06 186 HIS A N 1
ATOM 1482 C CA . HIS A 1 186 ? 8.042 13.462 0.225 1.00 95.06 186 HIS A CA 1
ATOM 1483 C C . HIS A 1 186 ? 6.530 13.694 0.105 1.00 95.06 186 HIS A C 1
ATOM 1485 O O . HIS A 1 186 ? 5.863 13.924 1.114 1.00 95.06 186 HIS A O 1
ATOM 1491 N N . ALA A 1 187 ? 5.961 13.546 -1.091 1.00 95.12 187 ALA A N 1
ATOM 1492 C CA . ALA A 1 187 ? 4.526 13.702 -1.309 1.00 95.12 187 ALA A CA 1
ATOM 1493 C C . ALA A 1 187 ? 3.689 12.701 -0.492 1.00 95.12 187 ALA A C 1
ATOM 1495 O O . ALA A 1 187 ? 2.697 13.085 0.127 1.00 95.12 187 ALA A O 1
ATOM 1496 N N . LEU A 1 188 ? 4.121 11.438 -0.410 1.00 94.94 188 LEU A N 1
ATOM 1497 C CA . LEU A 1 188 ? 3.500 10.438 0.459 1.00 94.94 188 LEU A CA 1
ATOM 1498 C C . LEU A 1 188 ? 3.595 10.842 1.934 1.00 94.94 188 LEU A C 1
ATOM 1500 O O . LEU A 1 188 ? 2.598 10.766 2.643 1.00 94.94 188 LEU A O 1
ATOM 1504 N N . SER A 1 189 ? 4.742 11.338 2.407 1.00 95.44 189 SER A N 1
ATOM 1505 C CA . SER A 1 189 ? 4.865 11.794 3.801 1.00 95.44 189 SER A CA 1
ATOM 1506 C C . SER A 1 189 ? 3.876 12.919 4.151 1.00 95.44 189 SER A C 1
ATOM 1508 O O . SER A 1 189 ? 3.334 12.944 5.254 1.00 95.44 189 SER A O 1
ATOM 1510 N N . LEU A 1 190 ? 3.559 13.788 3.183 1.00 96.50 190 LEU A N 1
ATOM 1511 C CA . LEU A 1 190 ? 2.550 14.845 3.303 1.00 96.50 190 LEU A CA 1
ATOM 1512 C C . LEU A 1 190 ? 1.104 14.336 3.210 1.00 96.50 190 LEU A C 1
ATOM 1514 O O . LEU A 1 190 ? 0.177 15.107 3.445 1.00 96.50 190 LEU A O 1
ATOM 1518 N N . CYS A 1 191 ? 0.884 13.067 2.864 1.00 97.12 191 CYS A N 1
ATOM 1519 C CA . CYS A 1 191 ? -0.439 12.442 2.865 1.00 97.12 191 CYS A CA 1
ATOM 1520 C C . CYS A 1 191 ? -0.814 11.838 4.221 1.00 97.12 191 CYS A C 1
ATOM 1522 O O . CYS A 1 191 ? -1.975 11.483 4.407 1.00 97.12 191 CYS A O 1
ATOM 1524 N N . LEU A 1 192 ? 0.130 11.692 5.153 1.00 97.69 192 LEU A N 1
ATOM 1525 C CA . LEU A 1 192 ? -0.163 11.234 6.511 1.00 97.69 192 LEU A CA 1
ATOM 1526 C C . LEU A 1 192 ? -1.020 12.277 7.241 1.00 97.69 192 LEU A C 1
ATOM 1528 O O . LEU A 1 192 ? -0.894 13.482 6.986 1.00 97.69 192 LEU A O 1
ATOM 1532 N N . LEU A 1 193 ? -1.899 11.823 8.137 1.00 97.94 193 LEU A N 1
ATOM 1533 C CA . LEU A 1 193 ? -2.691 12.744 8.952 1.00 97.94 193 LEU A CA 1
ATOM 1534 C C . LEU A 1 193 ? -1.787 13.624 9.832 1.00 97.94 193 LEU A C 1
ATOM 1536 O O . LEU A 1 193 ? -0.759 13.178 10.356 1.00 97.94 193 LEU A O 1
ATOM 1540 N N . THR A 1 194 ? -2.168 14.889 9.986 1.00 97.88 194 THR A N 1
ATOM 1541 C CA . THR A 1 194 ? -1.614 15.781 11.007 1.00 97.88 194 THR A CA 1
ATOM 1542 C C . THR A 1 194 ? -2.212 15.445 12.369 1.00 97.88 194 THR A C 1
ATOM 1544 O O . THR A 1 194 ? -3.172 14.679 12.472 1.00 97.88 194 THR A O 1
ATOM 1547 N N . GLU A 1 195 ? -1.655 16.012 13.438 1.00 96.69 195 GLU A N 1
ATOM 1548 C CA . GLU A 1 195 ? -2.180 15.757 14.780 1.00 96.69 195 GLU A CA 1
ATOM 1549 C C . GLU A 1 195 ? -3.623 16.257 14.925 1.00 96.69 195 GLU A C 1
ATOM 1551 O O . GLU A 1 195 ? -4.458 15.570 15.501 1.00 96.69 195 GLU A O 1
ATOM 1556 N N . GLU A 1 196 ? -3.954 17.405 14.337 1.00 97.88 196 GLU A N 1
ATOM 1557 C CA . GLU A 1 196 ? -5.304 17.973 14.364 1.00 97.88 196 GLU A CA 1
ATOM 1558 C C . GLU A 1 196 ? -6.314 17.063 13.655 1.00 97.88 196 GLU A C 1
ATOM 1560 O O . GLU A 1 196 ? -7.419 16.846 14.151 1.00 97.88 196 GLU A O 1
ATOM 1565 N N . GLU A 1 197 ? -5.928 16.491 12.514 1.00 97.81 197 GLU A N 1
ATOM 1566 C CA . GLU A 1 197 ? -6.761 15.547 11.768 1.00 97.81 197 GLU A CA 1
ATOM 1567 C C . GLU A 1 197 ? -6.920 14.209 12.498 1.00 97.81 197 GLU A C 1
ATOM 1569 O O . GLU A 1 197 ? -7.987 13.598 12.431 1.00 97.81 197 GLU A O 1
ATOM 1574 N N . ILE A 1 198 ? -5.887 13.763 13.218 1.00 97.06 198 ILE A N 1
ATOM 1575 C CA . ILE A 1 198 ? -5.965 12.588 14.092 1.00 97.06 198 ILE A CA 1
ATOM 1576 C C . ILE A 1 198 ? -6.958 12.845 15.225 1.00 97.06 198 ILE A C 1
ATOM 1578 O O . ILE A 1 198 ? -7.821 12.007 15.467 1.00 97.06 198 ILE A O 1
ATOM 1582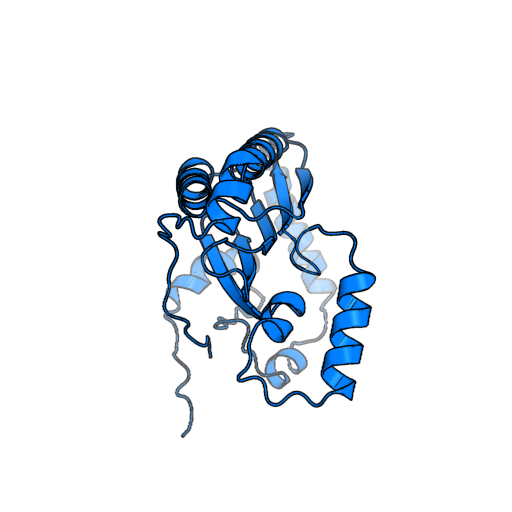 N N . GLN A 1 199 ? -6.887 14.000 15.892 1.00 97.06 199 GLN A N 1
ATOM 1583 C CA . GLN A 1 199 ? -7.839 14.343 16.954 1.00 97.06 199 GLN A CA 1
ATOM 1584 C C . GLN A 1 199 ? -9.272 14.443 16.417 1.00 97.06 199 GLN A C 1
ATOM 1586 O O . GLN A 1 199 ? -10.202 13.916 17.029 1.00 97.06 199 GLN A O 1
ATOM 1591 N N . TRP A 1 200 ? -9.450 15.052 15.241 1.00 97.19 200 TRP A N 1
ATOM 1592 C CA . TRP A 1 200 ? -10.732 15.079 14.538 1.00 97.19 200 TRP A CA 1
ATOM 1593 C C . TRP A 1 200 ? -11.282 13.668 14.296 1.00 97.19 200 TRP A C 1
ATOM 1595 O O . TRP A 1 200 ? -12.416 13.373 14.679 1.00 97.19 200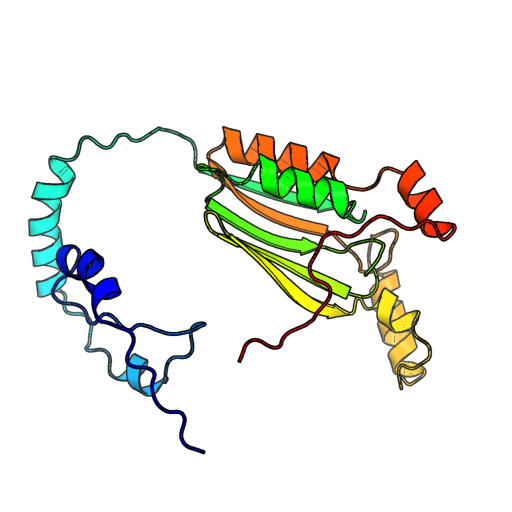 TRP A O 1
ATOM 1605 N N . TRP A 1 201 ? -10.472 12.779 13.723 1.00 96.56 201 TRP A N 1
ATOM 1606 C CA . TRP A 1 201 ? -10.837 11.383 13.484 1.00 96.56 201 TRP A CA 1
ATOM 1607 C C . TRP A 1 201 ? -11.208 10.642 14.770 1.00 96.56 201 TRP A C 1
ATOM 1609 O O . TRP A 1 201 ? -12.272 10.031 14.837 1.00 96.56 201 TRP A O 1
ATOM 1619 N N . MET A 1 202 ? -10.389 10.767 15.818 1.00 93.88 202 MET A N 1
ATOM 1620 C CA . MET A 1 202 ? -10.650 10.149 17.122 1.00 93.88 202 MET A CA 1
ATOM 1621 C C . MET A 1 202 ? -11.943 10.669 17.769 1.00 93.88 202 MET A C 1
ATOM 1623 O O . MET A 1 202 ? -12.569 9.948 18.542 1.00 93.88 202 MET A O 1
ATOM 1627 N N . SER A 1 203 ? -12.386 11.886 17.431 1.00 96.44 203 SER A N 1
ATOM 1628 C CA . SER A 1 203 ? -13.684 12.429 17.861 1.00 96.44 203 SER A CA 1
ATOM 1629 C C . SER A 1 203 ? -14.892 11.980 17.016 1.00 96.44 203 SER A C 1
ATOM 1631 O O . SER A 1 203 ? -16.004 12.453 17.247 1.00 96.44 203 SER A O 1
ATOM 1633 N N . GLY A 1 204 ? -14.702 11.068 16.055 1.00 94.62 204 GLY A N 1
ATOM 1634 C CA . GLY A 1 204 ? -15.749 10.580 15.145 1.00 94.62 204 GLY A CA 1
ATOM 1635 C C . GLY A 1 204 ? -15.790 11.293 13.790 1.00 94.62 204 GLY A C 1
ATOM 1636 O O . GLY A 1 204 ? -16.749 11.134 13.032 1.00 94.62 204 GLY A O 1
ATOM 1637 N N . GLY A 1 205 ? -14.769 12.089 13.476 1.00 95.69 205 GLY A N 1
ATOM 1638 C CA . GLY A 1 205 ? -14.611 12.732 12.181 1.00 95.69 205 GLY A CA 1
ATOM 1639 C C . GLY A 1 205 ? -14.435 11.727 11.039 1.00 95.69 205 GLY A C 1
ATOM 1640 O O . GLY A 1 205 ? -13.749 10.717 11.180 1.00 95.69 205 GLY A O 1
ATOM 1641 N N . VAL A 1 206 ? -15.023 12.024 9.878 1.00 95.50 206 VAL A N 1
ATOM 1642 C CA . VAL A 1 206 ? -14.958 11.166 8.683 1.00 95.50 206 VAL A CA 1
ATOM 1643 C C . VAL A 1 206 ? -14.179 11.866 7.574 1.00 95.50 206 VAL A C 1
ATOM 1645 O O . VAL A 1 206 ? -14.323 13.074 7.376 1.00 95.50 206 VAL A O 1
ATOM 1648 N N . PHE A 1 207 ? -13.392 11.098 6.819 1.00 96.19 207 PHE A N 1
ATOM 1649 C CA . PHE A 1 207 ? -12.720 11.571 5.610 1.00 96.19 207 PHE A CA 1
ATOM 1650 C C . PHE A 1 207 ? -13.366 10.969 4.359 1.00 96.19 207 PHE A C 1
ATOM 1652 O O . PHE A 1 207 ? -13.645 9.767 4.349 1.00 96.19 207 PHE A O 1
ATOM 1659 N N . PRO A 1 208 ? -13.558 11.755 3.285 1.00 94.69 208 PRO A N 1
ATOM 1660 C CA . PRO A 1 208 ? -13.948 11.217 1.988 1.00 94.69 208 PRO A CA 1
ATOM 1661 C C . PRO A 1 208 ? -12.932 10.178 1.506 1.00 94.69 208 PRO A C 1
ATOM 1663 O O . PRO A 1 208 ? -11.736 10.466 1.419 1.00 94.69 208 PRO A O 1
ATOM 1666 N N . ASP A 1 209 ? -13.420 8.977 1.205 1.00 94.25 209 ASP A N 1
ATOM 1667 C CA . ASP A 1 209 ? -12.615 7.838 0.773 1.00 94.25 209 ASP A CA 1
ATOM 1668 C C . ASP A 1 209 ? -12.943 7.470 -0.688 1.00 94.25 209 ASP A C 1
ATOM 1670 O O . ASP A 1 209 ? -13.962 6.818 -0.936 1.00 94.25 209 ASP A O 1
ATOM 1674 N N . PRO A 1 210 ? -12.106 7.885 -1.663 1.00 93.38 210 PRO A N 1
ATOM 1675 C CA . PRO A 1 210 ? -12.310 7.576 -3.079 1.00 93.38 210 PRO A CA 1
ATOM 1676 C C . PRO A 1 210 ? -11.867 6.153 -3.461 1.00 93.38 210 PRO A C 1
ATOM 1678 O O . PRO A 1 210 ? -12.056 5.736 -4.606 1.00 93.38 210 PRO A O 1
ATOM 1681 N N . TRP A 1 211 ? -11.258 5.394 -2.543 1.00 89.88 211 TRP A N 1
ATOM 1682 C CA . TRP A 1 211 ? -10.695 4.086 -2.855 1.00 89.88 211 TRP A CA 1
ATOM 1683 C C . TRP A 1 211 ? -11.788 3.019 -3.023 1.00 89.88 211 TRP A C 1
ATOM 1685 O O . TRP A 1 211 ? -12.826 3.072 -2.357 1.00 89.88 211 TRP A O 1
ATOM 1695 N N . PRO A 1 212 ? -11.570 1.976 -3.847 1.00 87.19 212 PRO A N 1
ATOM 1696 C CA . PRO A 1 212 ? -12.559 0.920 -4.059 1.00 87.19 212 PRO A CA 1
ATOM 1697 C C . PRO A 1 212 ? -13.028 0.278 -2.748 1.00 87.19 212 PRO A C 1
ATOM 1699 O O . PRO A 1 212 ? -12.208 -0.177 -1.955 1.00 87.19 212 PRO A O 1
ATOM 1702 N N . GLN A 1 213 ? -14.342 0.225 -2.515 1.00 80.19 213 GLN A N 1
ATOM 1703 C CA . GLN A 1 213 ? -14.927 -0.349 -1.289 1.00 80.19 213 GLN A CA 1
ATOM 1704 C C . GLN A 1 213 ? -15.316 -1.829 -1.425 1.00 80.19 213 GLN A C 1
ATOM 1706 O O . GLN A 1 213 ? -15.457 -2.534 -0.431 1.00 80.19 213 GLN A O 1
ATOM 1711 N N . LYS A 1 214 ? -15.493 -2.328 -2.654 1.00 77.50 214 LYS A N 1
ATOM 1712 C CA . LYS A 1 214 ? -15.886 -3.722 -2.894 1.00 77.50 214 LYS A CA 1
ATOM 1713 C C . LYS A 1 214 ? -14.662 -4.631 -2.873 1.00 77.50 214 LYS A C 1
ATOM 1715 O O . LYS A 1 214 ? -13.798 -4.526 -3.740 1.00 77.50 214 LYS A O 1
ATOM 1720 N N . VAL A 1 215 ? -14.625 -5.562 -1.923 1.00 74.25 215 VAL A N 1
ATOM 1721 C CA . VAL A 1 215 ? -13.599 -6.608 -1.869 1.00 74.25 215 VAL A CA 1
ATOM 1722 C C . VAL A 1 215 ? -13.958 -7.708 -2.865 1.00 74.25 215 VAL A C 1
ATOM 1724 O O . VAL A 1 215 ? -15.039 -8.287 -2.796 1.00 74.25 215 VAL A O 1
ATOM 1727 N N . THR A 1 216 ? -13.048 -8.004 -3.791 1.00 71.69 216 THR A N 1
ATOM 1728 C CA . THR A 1 216 ? -13.176 -9.137 -4.718 1.00 71.69 216 THR A CA 1
ATOM 1729 C C . THR A 1 216 ? -12.025 -10.098 -4.468 1.00 71.69 216 THR A C 1
ATOM 1731 O O . THR A 1 216 ? -10.870 -9.677 -4.418 1.00 71.69 216 THR A O 1
ATOM 1734 N N . ARG A 1 217 ? -12.326 -11.390 -4.302 1.00 68.62 217 ARG A N 1
ATOM 1735 C CA . ARG A 1 217 ? -11.289 -12.421 -4.226 1.00 68.62 217 ARG A CA 1
ATOM 1736 C C . ARG A 1 217 ? -10.749 -12.651 -5.636 1.00 68.62 217 ARG A C 1
ATOM 1738 O O . ARG A 1 217 ? -11.499 -13.063 -6.514 1.00 68.62 217 ARG A O 1
ATOM 1745 N N . LEU A 1 218 ? -9.465 -12.370 -5.836 1.00 60.41 218 LEU A N 1
ATOM 1746 C CA . LEU A 1 218 ? -8.752 -12.763 -7.048 1.00 60.41 218 LEU A CA 1
ATOM 1747 C C . LEU A 1 218 ? -8.546 -14.284 -6.980 1.00 60.41 218 LEU A C 1
ATOM 1749 O O . LEU A 1 218 ? -7.960 -14.774 -6.013 1.00 60.41 218 LEU A O 1
ATOM 1753 N N . SER A 1 219 ? -9.112 -15.011 -7.942 1.00 52.81 219 SER A N 1
ATOM 1754 C CA . SER A 1 219 ? -9.003 -16.468 -8.101 1.00 52.81 219 SER A CA 1
ATOM 1755 C C . SER A 1 219 ? -8.273 -16.809 -9.384 1.00 52.81 219 SER A C 1
ATOM 1757 O O . SER A 1 219 ? -8.619 -16.151 -10.392 1.00 52.81 219 SER A O 1
#

InterPro domains:
  IPR011629 Zinc chaperone CobW-like, C-terminal [PF07683] (76-192)
  IPR011629 Zinc chaperone CobW-like, C-terminal [SM00833] (72-192)
  IPR051927 Zinc Chaperone and cDPG Synthetase [PTHR43603] (19-210)

Sequence (219 aa):
MTACPLTLSPLWQKPYTPLNPSVDVLAVSWGNIELSTLLAIPDYNFDRVELLISELEALVGNMDTPCNNEELIWRVIRDDRPFHPQRLWDTCHRFMGMGVYRSKGFFWLPGRDDLALLWNQSAGSISLALIGYWKAGVLEHTDNNLTREERSALQRHIDTASGRFGDRCCQLTIIGNATEVNDFTHALSLCLLTEEEIQWWMSGGVFPDPWPQKVTRLS

Organism: Escherichia coli (NCBI:txid562)

pLDDT: mean 83.07, std 15.47, range [24.09, 97.94]

Secondary structure (DSSP, 8-state):
-PPP-----GGGTTTTTTT-TTS-----STT---HHHHHTSPPP-HHHHHHHHHHHHHHHTTS--------EEEEEEEESSPBPHHHHHHHHHHH-STTEEEEEEEE--GGGTTEEEEEEEETTEEEEEEEEE-HHHHHH-SS----HHHHHHHHHHHHT--BTTBT--EEEEEEEEHHHHHHHHHHHHTTBPPHHHHHHHHTT------S--------

Foldseek 3Di:
DDDDPPPDDCPVVVVVCVLPVPDDDDDDDPPDDDVVVVVPPDDDDPVVVVVSCVVVCVVVVPDPPPCPVFDKDKDKDKDQFAFQQVLVVVLLVVLQDAWFAWKWDWGAYLVGRQWIWIWTDGRNDIDIATPGGQLLSLLVDPPPPDDPVRSVVSVVQQVPDPHPSGVHMDIMMIITGDVSNVVSSVSRVVRGDDPVVVVCSVVVHDGDHPDDPDHDDDD

Radius of gyration: 23.47 Å; chains: 1; bounding box: 46×48×58 Å